Protein AF-F0UE85-F1 (afdb_monomer_lite)

Secondary structure (DSSP, 8-state):
------------------SHHHHHHHHHT---------EEE--S--SS-HHHH-SS-S-THHHHHHHHHHHHHT-SSEEEEEEE----GGGTS-GGG----THHHHHHHHHHHHH--SS-TT-SEEEE--S----HHHHHHHHHHHSSPPPPPHHHHHHHHTT-TT-HHHHHHHHHTT-SSS---GGGSHHHHTT-PPPPHHHHHHHH-

Structure (mmCIF, N/CA/C/O backbone):
data_AF-F0UE85-F1
#
_entry.id   AF-F0UE85-F1
#
loop_
_atom_site.group_PDB
_atom_site.id
_atom_site.type_symbol
_atom_site.label_atom_id
_atom_site.label_alt_id
_atom_site.label_comp_id
_atom_site.label_asym_id
_atom_site.label_entity_id
_atom_site.label_seq_id
_atom_site.pdbx_PDB_ins_code
_atom_site.Cartn_x
_atom_site.Cartn_y
_atom_site.Cartn_z
_atom_site.occupancy
_atom_site.B_iso_or_equiv
_atom_site.auth_seq_id
_atom_site.auth_comp_id
_atom_site.auth_asym_id
_atom_site.auth_atom_id
_atom_site.pdbx_PDB_model_num
ATOM 1 N N . MET A 1 1 ? -89.237 -18.111 52.239 1.00 40.88 1 MET A N 1
ATOM 2 C CA . MET A 1 1 ? -87.768 -18.248 52.305 1.00 40.88 1 MET A CA 1
ATOM 3 C C . MET A 1 1 ? -87.195 -16.838 52.327 1.00 40.88 1 MET A C 1
ATOM 5 O O . MET A 1 1 ? -87.308 -16.141 51.330 1.00 40.88 1 MET A O 1
ATOM 9 N N . ALA A 1 2 ? -86.753 -16.371 53.495 1.00 29.62 2 ALA A N 1
ATOM 10 C CA . ALA A 1 2 ? -85.952 -15.149 53.644 1.00 29.62 2 ALA A CA 1
ATOM 11 C C . ALA A 1 2 ? -84.447 -15.511 53.454 1.00 29.62 2 ALA A C 1
ATOM 13 O O . ALA A 1 2 ? -84.167 -16.685 53.211 1.00 29.62 2 ALA A O 1
ATOM 14 N N . PRO A 1 3 ? -83.480 -14.584 53.582 1.00 53.84 3 PRO A N 1
ATOM 15 C CA . PRO A 1 3 ? -82.921 -13.765 52.501 1.00 53.84 3 PRO A CA 1
ATOM 16 C C . PRO A 1 3 ? -81.377 -13.907 52.365 1.00 53.84 3 PRO A C 1
ATOM 18 O O . PRO A 1 3 ? -80.768 -14.708 53.068 1.00 53.84 3 PRO A O 1
ATOM 21 N N . SER A 1 4 ? -80.773 -13.027 51.542 1.00 33.28 4 SER A N 1
ATOM 22 C CA . SER A 1 4 ? -79.370 -12.535 51.596 1.00 33.28 4 SER A CA 1
ATOM 23 C C . SER A 1 4 ? -78.243 -13.378 50.953 1.00 33.28 4 SER A C 1
ATOM 25 O O . SER A 1 4 ? -78.381 -14.592 50.842 1.00 33.28 4 SER A O 1
ATOM 27 N N . PRO A 1 5 ? -77.047 -12.793 50.684 1.00 49.56 5 PRO A N 1
ATOM 28 C CA . PRO A 1 5 ? -76.725 -11.428 50.210 1.00 49.56 5 PRO A CA 1
ATOM 29 C C . PRO A 1 5 ? -75.500 -11.394 49.239 1.00 49.56 5 PRO A C 1
ATOM 31 O O . PRO A 1 5 ? -74.983 -12.430 48.842 1.00 49.56 5 PRO A O 1
ATOM 34 N N . ALA A 1 6 ? -74.979 -10.181 49.003 1.00 33.97 6 ALA A N 1
ATOM 35 C CA . ALA A 1 6 ? -73.591 -9.841 48.633 1.00 33.97 6 ALA A CA 1
ATOM 36 C C . ALA A 1 6 ? -73.234 -9.894 47.133 1.00 33.97 6 ALA A C 1
ATOM 38 O O . ALA A 1 6 ? -73.589 -10.826 46.430 1.00 33.97 6 ALA A O 1
ATOM 39 N N . GLY A 1 7 ? -72.524 -8.921 46.564 1.00 30.11 7 GLY A N 1
ATOM 40 C CA . GLY A 1 7 ? -71.878 -7.719 47.098 1.00 30.11 7 GLY A CA 1
ATOM 41 C C . GLY A 1 7 ? -71.642 -6.743 45.936 1.00 30.11 7 GLY A C 1
ATOM 42 O O . GLY A 1 7 ? -71.501 -7.168 44.796 1.00 30.11 7 GLY A O 1
ATOM 43 N N . GLU A 1 8 ? -71.841 -5.446 46.187 1.00 32.44 8 GLU A N 1
ATOM 44 C CA . GLU A 1 8 ? -70.763 -4.430 46.207 1.00 32.44 8 GLU A CA 1
ATOM 45 C C . GLU A 1 8 ? -70.784 -3.631 44.882 1.00 32.44 8 GLU A C 1
ATOM 47 O O . GLU A 1 8 ? -70.395 -4.137 43.836 1.00 32.44 8 GLU A O 1
ATOM 52 N N . ARG A 1 9 ? -71.598 -2.564 44.783 1.00 27.09 9 ARG A N 1
ATOM 53 C CA . ARG A 1 9 ? -71.360 -1.162 45.216 1.00 27.09 9 ARG A CA 1
ATOM 54 C C . ARG A 1 9 ? -70.108 -0.562 44.579 1.00 27.09 9 ARG A C 1
ATOM 56 O O . ARG A 1 9 ? -69.015 -1.055 44.806 1.00 27.09 9 ARG A O 1
ATOM 63 N N . ASP A 1 10 ? -70.324 0.343 43.624 1.00 26.02 10 ASP A N 1
ATOM 64 C CA . ASP A 1 10 ? -70.136 1.806 43.764 1.00 26.02 10 ASP A CA 1
ATOM 65 C C . ASP A 1 10 ? -68.681 2.127 43.345 1.00 26.02 10 ASP A C 1
ATOM 67 O O . ASP A 1 10 ? -67.762 1.390 43.658 1.00 26.02 10 ASP A O 1
ATOM 71 N N . GLU A 1 11 ? -68.349 3.109 42.517 1.00 26.84 11 GLU A N 1
AT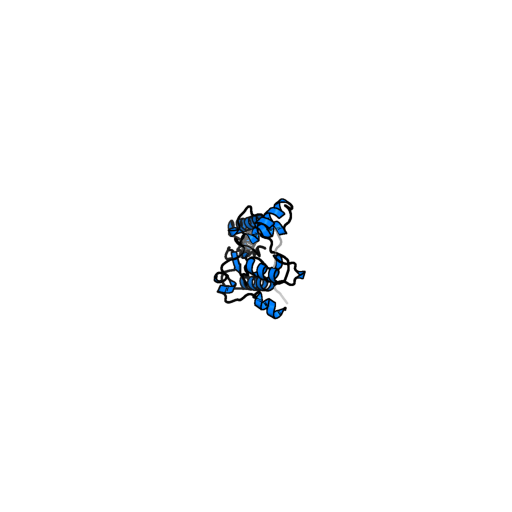OM 72 C CA . GLU A 1 11 ? -68.795 4.487 42.555 1.00 26.84 11 GLU A CA 1
ATO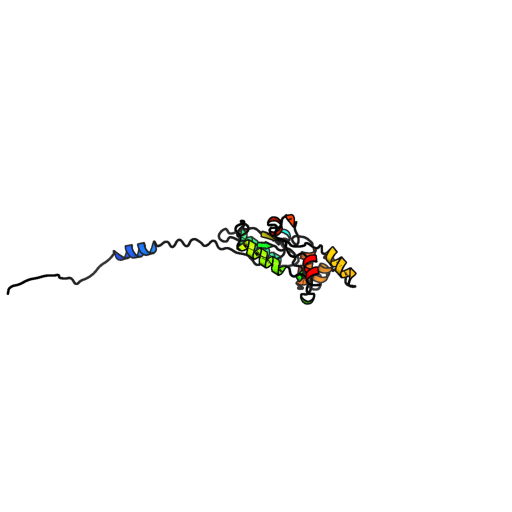M 73 C C . GLU A 1 11 ? -68.333 5.197 41.267 1.00 26.84 11 GLU A C 1
ATOM 75 O O . GLU A 1 11 ? -67.355 4.826 40.610 1.00 26.84 11 GLU A O 1
ATOM 80 N N . VAL A 1 12 ? -69.102 6.215 40.915 1.00 32.88 12 VAL A N 1
ATOM 81 C CA . VAL A 1 12 ? -68.924 7.162 39.815 1.00 32.88 12 VAL A CA 1
ATOM 82 C C . VAL A 1 12 ? -68.080 8.355 40.314 1.00 32.88 12 VAL A C 1
ATOM 84 O O . VAL A 1 12 ? -67.918 8.519 41.515 1.00 32.88 12 VAL A O 1
ATOM 87 N N . GLU A 1 13 ? -67.618 9.205 39.382 1.00 27.83 13 GLU A N 1
ATOM 88 C CA . GLU A 1 13 ? -66.962 10.521 39.585 1.00 27.83 13 GLU A CA 1
ATOM 89 C C . GLU A 1 13 ? -65.491 10.480 40.044 1.00 27.83 13 GLU A C 1
ATOM 91 O O . GLU A 1 13 ? -65.067 9.648 40.823 1.00 27.83 13 GLU A O 1
ATOM 96 N N . GLY A 1 14 ? -64.566 11.324 39.593 1.00 29.30 14 GLY A N 1
ATOM 97 C CA . GLY A 1 14 ? -64.638 12.582 38.865 1.00 29.30 14 GLY A CA 1
ATOM 98 C C . GLY A 1 14 ? -63.512 13.479 39.405 1.00 29.30 14 GLY A C 1
ATOM 99 O O . GLY A 1 14 ? -63.423 13.697 40.604 1.00 29.30 14 GLY A O 1
ATOM 100 N N . CYS A 1 15 ? -62.676 14.015 38.509 1.00 25.50 15 CYS A N 1
ATOM 101 C CA . CYS A 1 15 ? -61.693 15.095 38.718 1.00 25.50 15 CYS A CA 1
ATOM 102 C C . CYS A 1 15 ? -60.351 14.859 39.465 1.00 25.50 15 CYS A C 1
ATOM 104 O O . CYS A 1 15 ? -60.278 14.504 40.633 1.00 25.50 15 CYS A O 1
ATOM 106 N N . SER A 1 16 ? -59.298 15.350 38.785 1.00 25.16 16 SER A N 1
ATOM 107 C CA . SER A 1 16 ? -58.062 15.991 39.292 1.00 25.16 16 SER A CA 1
ATOM 108 C C . SER A 1 16 ? -56.780 15.153 39.531 1.00 25.16 16 SER A C 1
ATOM 110 O O . SER A 1 16 ? -56.799 13.974 39.851 1.00 25.16 16 SER A O 1
ATOM 112 N N . ALA A 1 17 ? -55.645 15.796 39.211 1.00 34.09 17 ALA A N 1
ATOM 113 C CA . ALA A 1 17 ? -54.258 15.314 39.032 1.00 34.09 17 ALA A CA 1
ATOM 114 C C . ALA A 1 17 ? -53.552 14.891 40.359 1.00 34.09 17 ALA A C 1
ATOM 116 O O . ALA A 1 17 ? -54.189 15.053 41.390 1.00 34.09 17 ALA A O 1
ATOM 117 N N . PRO A 1 18 ? -52.264 14.432 40.441 1.00 36.97 18 PRO A N 1
ATOM 118 C CA . PRO A 1 18 ? -51.167 14.374 39.464 1.00 36.97 18 PRO A CA 1
ATOM 119 C C . PRO A 1 18 ? -50.275 13.102 39.594 1.00 36.97 18 PRO A C 1
ATOM 121 O O . PRO A 1 18 ? -49.053 13.201 39.652 1.00 36.97 18 PRO A O 1
ATOM 124 N N . GLU A 1 19 ? -50.824 11.889 39.678 1.00 29.53 19 GLU A N 1
ATOM 125 C CA . GLU A 1 19 ? -49.989 10.707 40.002 1.00 29.53 19 GLU A CA 1
ATOM 126 C C . GLU A 1 19 ? -49.461 9.948 38.766 1.00 29.53 19 GLU A C 1
ATOM 128 O O . GLU A 1 19 ? -48.363 9.387 38.768 1.00 29.53 19 GLU A O 1
ATOM 133 N N . ARG A 1 20 ? -50.156 10.058 37.626 1.00 35.25 20 ARG A N 1
ATOM 134 C CA . ARG A 1 20 ? -49.768 9.397 36.359 1.00 35.25 20 ARG A CA 1
ATOM 135 C C . ARG A 1 20 ? -48.576 10.049 35.644 1.00 35.25 20 ARG A C 1
ATOM 137 O O . ARG A 1 20 ? -48.011 9.454 34.723 1.00 35.25 20 ARG A O 1
ATOM 144 N N . ALA A 1 21 ? -48.165 11.248 36.062 1.00 36.25 21 ALA A N 1
ATOM 145 C CA . ALA A 1 21 ? -46.972 11.914 35.535 1.00 36.25 21 ALA A CA 1
ATOM 146 C C . ALA A 1 21 ? -45.678 11.271 36.068 1.00 36.25 21 ALA A C 1
ATOM 148 O O . ALA A 1 21 ? -44.735 11.067 35.303 1.00 36.25 21 ALA A O 1
ATOM 149 N N . ARG A 1 22 ? -45.661 10.841 37.339 1.00 35.72 22 ARG A N 1
ATOM 150 C CA . ARG A 1 22 ? -44.485 10.199 37.954 1.00 35.72 22 ARG A CA 1
ATOM 151 C C . ARG A 1 22 ? -44.236 8.784 37.423 1.00 35.72 22 ARG A C 1
ATOM 153 O O . ARG A 1 22 ? -43.092 8.334 37.365 1.00 35.72 22 ARG A O 1
ATOM 160 N N . GLU A 1 23 ? -45.280 8.095 36.965 1.00 34.97 23 GLU A N 1
ATOM 161 C CA . GLU A 1 23 ? -45.161 6.739 36.417 1.00 34.97 23 GLU A CA 1
ATOM 162 C C . GLU A 1 23 ? -44.755 6.721 34.929 1.00 34.97 23 GLU A C 1
ATOM 164 O O . GLU A 1 23 ? -43.956 5.878 34.505 1.00 34.97 23 GLU A O 1
ATOM 169 N N . ARG A 1 24 ? -45.180 7.721 34.139 1.00 38.75 24 ARG A N 1
ATOM 170 C CA . ARG A 1 24 ? -44.659 7.937 32.773 1.00 38.75 24 ARG A CA 1
ATOM 171 C C . ARG A 1 24 ? -43.196 8.390 32.766 1.00 38.75 24 ARG A C 1
ATOM 173 O O . ARG A 1 24 ? -42.459 8.044 31.841 1.00 38.75 24 ARG A O 1
ATOM 180 N N . GLU A 1 25 ? -42.748 9.080 33.811 1.00 35.25 25 GLU A N 1
ATOM 181 C CA . GLU A 1 25 ? -41.342 9.460 33.984 1.00 35.25 25 GLU A CA 1
ATOM 182 C C . GLU A 1 25 ? -40.463 8.283 34.454 1.00 35.25 25 GLU A C 1
ATOM 184 O O . GLU A 1 25 ? -39.332 8.130 33.987 1.00 35.25 25 GLU A O 1
ATOM 189 N N . LYS A 1 26 ? -41.006 7.348 35.253 1.00 35.25 26 LYS A N 1
ATOM 190 C CA . LYS A 1 26 ? -40.326 6.075 35.573 1.00 35.25 26 LYS A CA 1
ATOM 191 C C . LYS A 1 26 ? -40.223 5.118 34.378 1.00 35.25 26 LYS A C 1
ATOM 193 O O . LYS A 1 26 ? -39.198 4.453 34.250 1.00 35.25 26 LYS A O 1
ATOM 198 N N . ARG A 1 27 ? -41.181 5.104 33.439 1.00 36.53 27 ARG A N 1
ATOM 199 C CA . ARG A 1 27 ? -41.042 4.354 32.166 1.00 36.53 27 ARG A CA 1
ATOM 200 C C . ARG A 1 27 ? -40.058 4.985 31.170 1.00 36.53 27 ARG A C 1
ATOM 202 O O . ARG A 1 27 ? -39.518 4.271 30.330 1.00 36.53 27 ARG A O 1
ATOM 209 N N . ARG A 1 28 ? -39.748 6.284 31.286 1.00 39.38 28 ARG A N 1
ATOM 210 C CA . ARG A 1 28 ? -38.642 6.936 30.547 1.00 39.38 28 ARG A CA 1
ATOM 211 C C . ARG A 1 28 ? -37.265 6.730 31.189 1.00 39.38 28 ARG A C 1
ATOM 213 O O . ARG A 1 28 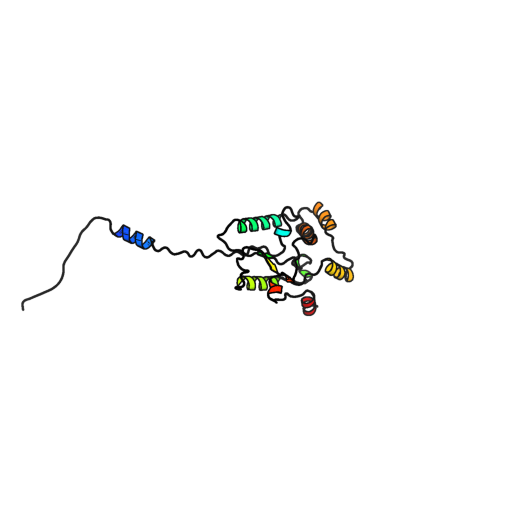? -36.253 6.956 30.534 1.00 39.38 28 ARG A O 1
ATOM 220 N N . ARG A 1 29 ? -37.215 6.208 32.420 1.00 38.50 29 ARG A N 1
ATOM 221 C CA . ARG A 1 29 ? -36.006 5.658 33.060 1.00 38.50 29 ARG A CA 1
ATOM 222 C C . ARG A 1 29 ? -35.741 4.193 32.702 1.00 38.50 29 ARG A C 1
ATOM 224 O O . ARG A 1 29 ? -34.902 3.552 33.316 1.00 38.50 29 ARG A O 1
ATOM 231 N N . GLY A 1 30 ? -36.346 3.679 31.637 1.00 34.16 30 GLY A N 1
ATOM 232 C CA . GLY A 1 30 ? -35.688 2.658 30.834 1.00 34.16 30 GLY A CA 1
ATOM 233 C C . GLY A 1 30 ? -34.576 3.325 30.035 1.00 34.16 30 GLY A C 1
ATOM 234 O O . GLY A 1 30 ? -34.739 3.552 28.837 1.00 34.16 30 GLY A O 1
ATOM 235 N N . ARG A 1 31 ? -33.454 3.662 30.692 1.00 45.28 31 ARG A N 1
ATOM 236 C CA . ARG A 1 31 ? -32.167 3.800 30.004 1.00 45.28 31 ARG A CA 1
ATOM 237 C C . ARG A 1 31 ? -31.983 2.458 29.302 1.00 45.28 31 ARG A C 1
ATOM 239 O O . ARG A 1 31 ? -31.473 1.503 29.877 1.00 45.28 31 ARG A O 1
ATOM 246 N N . ARG A 1 32 ? -32.430 2.372 28.046 1.00 41.84 32 ARG A N 1
ATOM 247 C CA . ARG A 1 32 ? -31.725 1.559 27.075 1.00 41.84 32 ARG A CA 1
ATOM 248 C C . ARG A 1 32 ? -30.319 2.112 27.180 1.00 41.84 32 ARG A C 1
ATOM 250 O O . ARG A 1 32 ? -30.048 3.208 26.695 1.00 41.84 32 ARG A O 1
ATOM 257 N N . ASN A 1 33 ? -29.463 1.400 27.906 1.00 36.00 33 ASN A N 1
ATOM 258 C CA . ASN A 1 33 ? -28.067 1.357 27.550 1.00 36.00 33 ASN A CA 1
ATOM 259 C C . ASN A 1 33 ? -28.099 0.973 26.072 1.00 36.00 33 ASN A C 1
ATOM 261 O O . ASN A 1 33 ? -28.142 -0.200 25.713 1.00 36.00 33 ASN A O 1
ATOM 265 N N . CYS A 1 34 ? -28.165 1.984 25.206 1.00 37.75 34 CYS A N 1
ATOM 266 C CA . CYS A 1 34 ? -27.479 1.916 23.949 1.00 37.75 34 CYS A CA 1
ATOM 267 C C . CYS A 1 34 ? -26.041 1.729 24.405 1.00 37.75 34 CYS A C 1
ATOM 269 O O . CYS A 1 34 ? -25.346 2.687 24.737 1.00 37.75 34 CYS A O 1
ATOM 271 N N . VAL A 1 35 ? -25.656 0.464 24.590 1.00 42.59 35 VAL A N 1
ATOM 272 C CA . VAL A 1 35 ? -24.268 0.076 24.449 1.00 42.59 35 VAL A CA 1
ATOM 273 C C . VAL A 1 35 ? -23.915 0.735 23.137 1.00 42.59 35 VAL A C 1
ATOM 275 O O . VAL A 1 35 ? -24.490 0.363 22.113 1.00 42.59 35 VAL A O 1
ATOM 278 N N . ILE A 1 36 ? -23.129 1.812 23.187 1.00 46.66 36 ILE A N 1
ATOM 279 C CA . ILE A 1 36 ? -22.585 2.405 21.979 1.00 46.66 36 ILE A CA 1
ATOM 280 C C . ILE A 1 36 ? -21.880 1.222 21.336 1.00 46.66 36 ILE A C 1
ATOM 282 O O . ILE A 1 36 ? -20.857 0.756 21.840 1.00 46.66 36 ILE A O 1
ATOM 286 N N . ARG A 1 37 ? -22.515 0.632 20.318 1.00 54.56 37 ARG A N 1
ATOM 287 C CA . ARG A 1 37 ? -21.876 -0.352 19.464 1.00 54.56 37 ARG A CA 1
ATOM 288 C C . ARG A 1 37 ? -20.712 0.440 18.913 1.00 54.56 37 ARG A C 1
ATOM 290 O O . ARG A 1 37 ? -20.949 1.369 18.149 1.00 54.56 37 ARG A O 1
ATOM 297 N N . ARG A 1 38 ? -19.504 0.184 19.423 1.00 58.53 38 ARG A N 1
ATOM 298 C CA . ARG A 1 38 ? -18.291 0.824 18.918 1.00 58.53 38 ARG A CA 1
ATOM 299 C C . ARG A 1 38 ? -18.347 0.652 17.407 1.00 58.53 38 ARG A C 1
ATOM 301 O O . ARG A 1 38 ? -18.363 -0.484 16.937 1.00 58.53 38 ARG A O 1
ATOM 308 N N . SER A 1 39 ? -18.505 1.754 16.684 1.00 79.44 39 SER A N 1
ATOM 309 C CA . SER A 1 39 ? -18.516 1.732 15.230 1.00 79.44 39 SER A CA 1
ATOM 310 C C . SER A 1 39 ? -17.144 1.240 14.795 1.00 79.44 39 SER A C 1
ATOM 312 O O . SER A 1 39 ? -16.128 1.675 15.334 1.00 79.44 39 SER A O 1
ATOM 314 N N . LEU A 1 40 ? -17.122 0.276 13.885 1.00 85.06 40 LEU A N 1
ATOM 315 C CA . LEU A 1 40 ? -15.905 -0.258 13.297 1.00 85.06 40 LEU A CA 1
ATOM 316 C C . LEU A 1 40 ? -15.894 0.140 11.823 1.00 85.06 40 LEU A C 1
ATOM 318 O O . LEU A 1 40 ? -16.910 -0.021 11.149 1.00 85.06 40 LEU A O 1
ATOM 322 N N . SER A 1 41 ? -14.770 0.666 11.346 1.00 87.50 41 SER A N 1
ATOM 323 C CA . SER A 1 41 ? -14.595 1.099 9.960 1.00 87.50 41 SER A CA 1
ATOM 324 C C . SER A 1 41 ? -13.355 0.473 9.331 1.00 87.50 41 SER A C 1
ATOM 326 O O . SER A 1 41 ? -12.293 0.423 9.953 1.00 87.50 41 SER A O 1
ATOM 328 N N . ILE A 1 42 ? -13.494 0.038 8.081 1.00 89.06 42 ILE A N 1
ATOM 329 C CA . ILE A 1 42 ? -12.390 -0.378 7.214 1.00 89.06 42 ILE A CA 1
ATOM 330 C C . ILE A 1 42 ? -12.479 0.532 5.993 1.00 89.06 42 ILE A C 1
ATOM 332 O O . ILE A 1 42 ? -13.271 0.260 5.087 1.00 89.06 42 ILE A O 1
ATOM 336 N N . PRO A 1 43 ? -11.793 1.686 6.009 1.00 87.50 43 PRO A N 1
ATOM 337 C CA . PRO A 1 43 ? -11.858 2.621 4.901 1.00 87.50 43 PRO A CA 1
ATOM 338 C C . PRO A 1 43 ? -11.278 1.974 3.640 1.00 87.50 43 PRO A C 1
ATOM 340 O O . PRO A 1 43 ? -10.378 1.136 3.705 1.00 87.50 43 PRO A O 1
ATOM 343 N N . TRP A 1 44 ? -11.794 2.390 2.488 1.00 83.25 44 TRP A N 1
ATOM 344 C CA . TRP A 1 44 ? -11.350 1.913 1.184 1.00 83.25 44 TRP A CA 1
ATOM 345 C C . TRP A 1 44 ? -9.970 2.498 0.839 1.00 83.25 44 TRP A C 1
ATOM 347 O O . TRP A 1 44 ? -9.857 3.497 0.137 1.00 83.25 44 TRP A O 1
ATOM 357 N N . GLN A 1 45 ? -8.930 1.899 1.423 1.00 83.69 45 GLN A N 1
ATOM 358 C CA . GLN A 1 45 ? -7.526 2.328 1.352 1.00 83.69 45 GLN A CA 1
ATOM 359 C C . GLN A 1 45 ? -6.582 1.169 1.012 1.00 83.69 45 GLN A C 1
ATOM 361 O O . GLN A 1 45 ? -5.432 1.147 1.447 1.00 83.69 45 GLN A O 1
ATOM 366 N N . PHE A 1 46 ? -7.082 0.198 0.246 1.00 82.94 46 PHE A N 1
ATOM 367 C CA . PHE A 1 46 ? -6.270 -0.894 -0.280 1.00 82.94 46 PHE A CA 1
ATOM 368 C C . PHE A 1 46 ? -5.251 -0.337 -1.276 1.00 82.94 46 PHE A C 1
ATOM 370 O O . PHE A 1 46 ? -5.611 0.416 -2.181 1.00 82.94 46 PHE A O 1
ATOM 377 N N . GLY A 1 47 ? -3.984 -0.700 -1.097 1.00 83.81 47 GLY A N 1
ATOM 378 C CA . GLY A 1 47 ? -2.881 -0.213 -1.916 1.00 83.81 47 GLY A CA 1
ATOM 379 C C . GLY A 1 47 ? -1.698 0.271 -1.083 1.00 83.81 47 GLY A C 1
ATOM 380 O O . GLY A 1 47 ? -1.211 -0.428 -0.191 1.00 83.81 47 GLY A O 1
ATOM 381 N N . VAL A 1 48 ? -1.225 1.468 -1.413 1.00 86.50 48 VAL A N 1
ATOM 382 C CA . VAL A 1 48 ? 0.024 2.056 -0.918 1.00 86.50 48 VAL A CA 1
ATOM 383 C C . VAL A 1 48 ? -0.096 2.669 0.482 1.00 86.50 48 VAL A C 1
ATOM 385 O O . VAL A 1 48 ? -1.177 2.999 0.970 1.00 86.50 48 VAL A O 1
ATOM 388 N N . ASP A 1 49 ? 1.046 2.883 1.129 1.00 89.75 49 ASP A N 1
ATOM 389 C CA . ASP A 1 49 ? 1.131 3.632 2.372 1.00 89.75 49 ASP A CA 1
ATOM 390 C C . ASP A 1 49 ? 1.146 5.144 2.132 1.00 89.75 49 ASP A C 1
ATOM 392 O O . ASP A 1 49 ? 2.197 5.769 1.951 1.00 89.75 49 ASP A O 1
ATOM 396 N N . TYR A 1 50 ? -0.045 5.737 2.182 1.00 89.56 50 TYR A N 1
ATOM 397 C CA . TYR A 1 50 ? -0.232 7.176 2.023 1.00 89.56 50 TYR A CA 1
ATOM 398 C C . TYR A 1 50 ? 0.548 8.006 3.051 1.00 89.56 50 TYR A C 1
ATOM 400 O O . TYR A 1 50 ? 1.034 9.078 2.699 1.00 89.56 50 TYR A O 1
ATOM 408 N N . ASP A 1 51 ? 0.712 7.528 4.294 1.00 90.88 51 ASP A N 1
ATOM 409 C CA . ASP A 1 51 ? 1.463 8.270 5.320 1.00 90.88 51 ASP A CA 1
ATOM 410 C C . ASP A 1 51 ? 2.943 8.384 4.950 1.00 90.88 51 ASP A C 1
ATOM 412 O O . ASP A 1 51 ? 3.545 9.451 5.091 1.00 90.88 51 ASP A O 1
ATOM 416 N N . THR A 1 52 ? 3.516 7.297 4.429 1.00 90.81 52 THR A N 1
ATOM 417 C CA . THR A 1 52 ? 4.894 7.282 3.945 1.00 90.81 52 THR A CA 1
ATOM 418 C C . THR A 1 52 ? 5.036 8.102 2.668 1.00 90.81 52 THR A C 1
ATOM 420 O O . THR A 1 52 ? 5.995 8.862 2.555 1.00 90.81 52 THR A O 1
ATOM 423 N N . ILE A 1 53 ? 4.105 8.010 1.713 1.00 89.50 53 ILE A N 1
ATOM 424 C CA . ILE A 1 53 ? 4.147 8.825 0.486 1.00 89.50 53 ILE A CA 1
ATOM 425 C C . ILE A 1 53 ? 4.113 10.317 0.840 1.00 89.50 53 ILE A C 1
ATOM 427 O O . ILE A 1 53 ? 5.041 11.048 0.472 1.00 89.50 53 ILE A O 1
ATOM 431 N N . GLY A 1 54 ? 3.136 10.724 1.649 1.00 89.75 54 GLY A N 1
ATOM 432 C CA . GLY A 1 54 ? 2.915 12.103 2.069 1.00 89.75 54 GLY A CA 1
ATOM 433 C C . GLY A 1 54 ? 2.037 12.901 1.101 1.00 89.75 54 GLY A C 1
ATOM 434 O O . GLY A 1 54 ? 1.604 12.404 0.063 1.00 89.75 54 GLY A O 1
ATOM 435 N N . ARG A 1 55 ? 1.763 14.156 1.478 1.00 90.75 55 ARG A N 1
ATOM 436 C CA . ARG A 1 55 ? 0.936 15.086 0.694 1.00 90.75 55 ARG A CA 1
ATOM 437 C C . ARG A 1 55 ? 1.650 15.629 -0.538 1.00 90.75 55 ARG A C 1
ATOM 439 O O . ARG A 1 55 ? 2.879 15.582 -0.616 1.00 90.75 55 ARG A O 1
ATOM 446 N N . SER A 1 56 ? 0.874 16.225 -1.443 1.00 87.56 56 SER A N 1
ATOM 447 C CA . SER A 1 56 ? 1.371 16.858 -2.671 1.00 87.56 56 SER A CA 1
ATOM 448 C C . SER A 1 56 ? 2.130 15.879 -3.569 1.00 87.56 56 SER A C 1
ATOM 450 O O . SER A 1 56 ? 3.081 16.252 -4.260 1.00 87.56 56 SER A O 1
ATOM 452 N N . SER A 1 57 ? 1.725 14.607 -3.537 1.00 85.50 57 SER A N 1
ATOM 453 C CA . SER A 1 57 ? 2.201 13.615 -4.495 1.00 85.50 57 SER A CA 1
ATOM 454 C C . SER A 1 57 ? 1.690 13.952 -5.904 1.00 85.50 57 SER A C 1
ATOM 456 O O . SER A 1 57 ? 0.799 14.785 -6.071 1.00 85.50 57 SER A O 1
ATOM 458 N N . ALA A 1 58 ? 2.213 13.285 -6.938 1.00 82.12 58 ALA A N 1
ATOM 459 C CA . ALA A 1 58 ? 1.726 13.483 -8.307 1.00 82.12 58 ALA A CA 1
ATOM 460 C C . ALA A 1 58 ? 0.248 13.076 -8.497 1.00 82.12 58 ALA A C 1
ATOM 462 O O . ALA A 1 58 ? -0.327 13.376 -9.540 1.00 82.12 58 ALA A O 1
ATOM 463 N N . HIS A 1 59 ? -0.359 12.400 -7.514 1.00 82.75 59 HIS A N 1
ATOM 464 C CA . HIS A 1 59 ? -1.735 11.929 -7.551 1.00 82.75 59 HIS A CA 1
ATOM 465 C C . HIS A 1 59 ? -2.574 12.591 -6.442 1.00 82.75 59 HIS A C 1
ATOM 467 O O . HIS A 1 59 ? -2.485 12.204 -5.278 1.00 82.75 59 HIS A O 1
ATOM 473 N N . GLU A 1 60 ? -3.444 13.546 -6.790 1.00 84.06 60 GLU A N 1
ATOM 474 C CA . GLU A 1 60 ? -4.198 14.340 -5.801 1.00 84.06 60 GLU A CA 1
ATOM 475 C C . GLU A 1 60 ? -5.133 13.518 -4.896 1.00 84.06 60 GLU A C 1
ATOM 477 O O . GLU A 1 60 ? -5.245 13.813 -3.710 1.00 84.06 60 GLU A O 1
ATOM 482 N N . LEU A 1 61 ? -5.733 12.433 -5.403 1.00 85.38 61 LEU A N 1
ATOM 483 C CA . LEU A 1 61 ? -6.577 11.544 -4.588 1.00 85.38 61 LEU A CA 1
ATOM 484 C C . LEU A 1 61 ? -5.842 10.947 -3.374 1.00 85.38 61 LEU A C 1
ATOM 486 O O . LEU A 1 61 ? -6.486 10.506 -2.428 1.00 85.38 61 LEU A O 1
ATOM 490 N N . PHE A 1 62 ? -4.505 10.912 -3.368 1.00 88.56 62 PHE A N 1
ATOM 491 C CA . PHE A 1 62 ? -3.750 10.389 -2.224 1.00 88.56 62 PHE A CA 1
ATOM 492 C C . PHE A 1 62 ? -3.817 11.351 -1.030 1.00 88.56 62 PHE A C 1
ATOM 494 O O . PHE A 1 62 ? -3.837 10.902 0.117 1.00 88.56 62 PHE A O 1
ATOM 501 N N . ASP A 1 63 ? -3.945 12.655 -1.285 1.00 89.62 63 ASP A N 1
ATOM 502 C CA . ASP A 1 63 ? -4.157 13.656 -0.241 1.00 89.62 63 ASP A CA 1
ATOM 503 C C . ASP A 1 63 ? -5.550 13.497 0.387 1.00 89.62 63 ASP A C 1
ATOM 505 O O . ASP A 1 63 ? -5.682 13.594 1.606 1.00 89.62 63 ASP A O 1
ATOM 509 N N . GLU A 1 64 ? -6.566 13.142 -0.406 1.00 90.44 64 GLU A N 1
ATOM 510 C CA . GLU A 1 64 ? -7.904 12.823 0.111 1.00 90.44 64 GLU A CA 1
ATOM 511 C C . GLU A 1 64 ? -7.875 11.578 1.016 1.00 90.44 64 GLU A C 1
ATOM 513 O O . GLU A 1 64 ? -8.523 11.538 2.065 1.00 90.44 64 GLU A O 1
ATOM 518 N N . GLN A 1 65 ? -7.069 10.565 0.674 1.00 91.50 65 GLN A N 1
ATOM 519 C CA . GLN A 1 65 ? -6.889 9.394 1.541 1.00 91.50 65 GLN A CA 1
ATOM 520 C C . GLN A 1 65 ? -6.210 9.754 2.869 1.00 91.50 65 GLN A C 1
ATOM 522 O O . GLN A 1 65 ? -6.567 9.208 3.923 1.00 91.50 65 GLN A O 1
ATOM 527 N N . LEU A 1 66 ? -5.270 10.703 2.847 1.00 91.44 66 LEU A N 1
ATOM 528 C CA . LEU A 1 66 ? -4.661 11.261 4.054 1.00 91.44 66 LEU A CA 1
ATOM 529 C C . LEU A 1 66 ? -5.661 12.067 4.888 1.00 91.44 66 LEU A C 1
ATOM 531 O O . LEU A 1 66 ? -5.645 11.948 6.116 1.00 91.44 66 LEU A O 1
ATOM 535 N N . ASP A 1 67 ? -6.562 12.819 4.257 1.00 93.00 67 ASP A N 1
ATOM 536 C CA . ASP A 1 67 ? -7.636 13.540 4.950 1.00 93.00 67 ASP A CA 1
ATOM 537 C C . ASP A 1 67 ? -8.557 12.567 5.700 1.00 93.00 67 ASP A C 1
ATOM 539 O O . ASP A 1 67 ? -8.867 12.774 6.877 1.00 93.00 67 ASP A O 1
ATOM 543 N N . VAL A 1 68 ? -8.920 11.441 5.076 1.00 91.94 68 VAL A N 1
ATOM 544 C CA . VAL A 1 68 ? -9.689 10.374 5.739 1.00 91.94 68 VAL A CA 1
ATOM 545 C C . VAL A 1 68 ? -8.934 9.819 6.952 1.00 91.94 68 VAL A C 1
ATOM 547 O O . VAL A 1 68 ? -9.520 9.694 8.032 1.00 91.94 68 VAL A O 1
ATOM 550 N N . ARG A 1 69 ? -7.626 9.534 6.828 1.00 91.75 69 ARG A N 1
ATOM 551 C CA . ARG A 1 69 ? -6.802 9.074 7.967 1.00 91.75 69 ARG A CA 1
ATOM 552 C C . ARG A 1 69 ? -6.757 10.120 9.081 1.00 91.75 69 ARG A C 1
ATOM 554 O O . ARG A 1 69 ? -6.856 9.766 10.256 1.00 91.75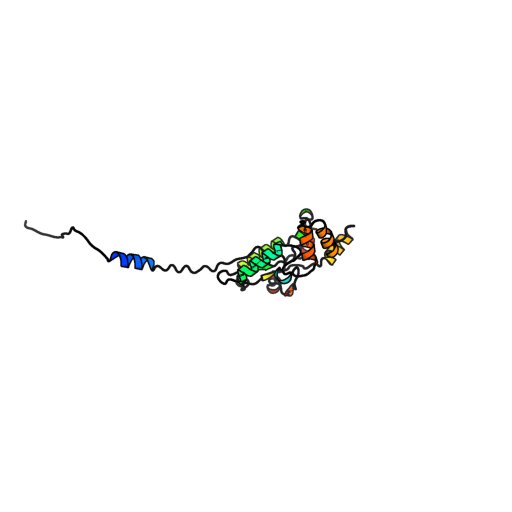 69 ARG A O 1
ATOM 561 N N . GLN A 1 70 ? -6.641 11.402 8.739 1.00 92.94 70 GLN A N 1
ATOM 562 C CA . GLN A 1 70 ? -6.632 12.492 9.712 1.00 92.94 70 GLN A CA 1
ATOM 563 C C . GLN A 1 70 ? -7.950 12.564 10.490 1.00 92.94 70 GLN A C 1
ATOM 565 O O . GLN A 1 70 ? -7.924 12.641 11.719 1.00 92.94 70 GLN A O 1
ATOM 570 N N . LEU A 1 71 ? -9.093 12.468 9.805 1.00 92.94 71 LEU A N 1
ATOM 571 C CA . LEU A 1 71 ? -10.411 12.451 10.445 1.00 92.94 71 LEU A CA 1
ATOM 572 C C . LEU A 1 71 ? -10.580 11.249 11.381 1.00 92.94 71 LEU A C 1
ATOM 574 O O . LEU A 1 71 ? -11.069 11.402 12.499 1.00 92.94 71 LEU A O 1
ATOM 578 N N . LEU A 1 72 ? -10.132 10.063 10.959 1.00 91.69 72 LEU A N 1
ATOM 579 C CA . LEU A 1 72 ? -10.186 8.846 11.773 1.00 91.69 72 LEU A CA 1
ATOM 580 C C . LEU A 1 72 ? -9.284 8.922 13.014 1.00 91.69 72 LEU A C 1
ATOM 582 O O . LEU A 1 72 ? -9.662 8.411 14.070 1.00 91.69 72 LEU A O 1
ATOM 586 N N . ARG A 1 73 ? -8.120 9.574 12.909 1.00 92.69 73 ARG A N 1
ATOM 587 C CA . ARG A 1 73 ? -7.179 9.800 14.023 1.00 92.69 73 ARG A CA 1
ATOM 588 C C . ARG A 1 73 ? -7.642 10.884 14.996 1.00 92.69 73 ARG A C 1
ATOM 590 O O . ARG A 1 73 ? -7.354 10.788 16.183 1.00 92.69 73 ARG A O 1
ATOM 597 N N . ALA A 1 74 ? -8.357 11.900 14.515 1.00 94.25 74 ALA A N 1
ATOM 598 C CA . ALA A 1 74 ? -8.828 13.025 15.327 1.00 94.25 74 ALA A CA 1
ATOM 599 C C . ALA A 1 74 ? -10.011 12.677 16.252 1.00 94.25 74 ALA A C 1
ATOM 601 O O . ALA A 1 74 ? -10.467 13.518 17.028 1.00 94.25 74 ALA A O 1
ATOM 602 N N . GLN A 1 75 ? -10.527 11.451 16.174 1.00 90.38 75 GLN A N 1
ATOM 603 C CA . GLN A 1 75 ? -11.709 11.001 16.901 1.00 90.38 75 GLN A CA 1
ATOM 604 C C . GLN A 1 75 ? -11.440 9.702 17.679 1.00 90.38 75 GLN A C 1
ATOM 606 O O . GLN A 1 75 ? -10.496 8.974 17.389 1.00 90.38 75 GLN A O 1
ATOM 611 N N . ALA A 1 76 ? -12.300 9.393 18.656 1.00 87.44 76 ALA A N 1
ATOM 612 C CA . ALA A 1 76 ? -12.186 8.198 19.509 1.00 87.44 76 ALA A CA 1
ATOM 613 C C . ALA A 1 76 ? -13.457 7.322 19.545 1.00 87.44 76 ALA A C 1
ATOM 615 O O . ALA A 1 76 ? -13.538 6.360 20.309 1.00 87.44 76 ALA A O 1
ATOM 616 N N . GLN A 1 77 ? -14.480 7.669 18.763 1.00 88.06 77 GLN A N 1
ATOM 617 C CA . GLN A 1 77 ? -15.788 7.005 18.771 1.00 88.06 77 GLN A CA 1
ATOM 618 C C . GLN A 1 77 ? -15.808 5.742 17.900 1.00 88.06 77 GLN A C 1
ATOM 620 O O . GLN A 1 77 ? -16.407 4.733 18.275 1.00 88.06 77 GLN A O 1
ATOM 625 N N . THR A 1 78 ? -15.129 5.804 16.758 1.00 89.12 78 THR A N 1
ATOM 626 C CA . THR A 1 78 ? -15.036 4.754 15.748 1.00 89.12 78 THR A CA 1
ATOM 627 C C . THR A 1 78 ? -13.672 4.097 15.836 1.00 89.12 78 THR A C 1
ATOM 629 O O . THR A 1 78 ? -12.643 4.762 15.719 1.00 89.12 78 THR A O 1
ATOM 632 N N . LYS A 1 79 ? -13.661 2.783 16.030 1.00 91.31 79 LYS A N 1
ATOM 633 C CA . LYS A 1 79 ? -12.468 1.973 15.821 1.00 91.31 79 LYS A CA 1
ATOM 634 C C . LYS A 1 79 ? -12.243 1.789 14.328 1.00 91.31 79 LYS A C 1
ATOM 636 O O . LYS A 1 79 ? -13.206 1.626 13.581 1.00 91.31 79 LYS A O 1
ATOM 641 N N . TRP A 1 80 ? -10.996 1.771 13.892 1.00 91.88 80 TRP A N 1
ATOM 642 C CA . TRP A 1 80 ? -10.695 1.594 12.477 1.00 91.88 80 TRP A CA 1
ATOM 643 C C . TRP A 1 80 ? -9.426 0.782 12.246 1.00 91.88 80 TRP A C 1
ATOM 645 O O . TRP A 1 80 ? -8.550 0.723 13.107 1.00 91.88 80 TRP A O 1
ATOM 655 N N . THR A 1 81 ? -9.355 0.161 11.074 1.00 92.81 81 THR A N 1
ATOM 656 C CA . THR A 1 81 ? -8.165 -0.524 10.560 1.00 92.81 81 THR A CA 1
ATOM 657 C C . THR A 1 81 ? -8.077 -0.252 9.071 1.00 92.81 81 THR A C 1
ATOM 659 O O . THR A 1 81 ? -9.054 -0.451 8.356 1.00 92.81 81 THR A O 1
ATOM 662 N N . VAL A 1 82 ? -6.916 0.198 8.604 1.00 91.06 82 VAL A N 1
ATOM 663 C CA . VAL A 1 82 ? -6.607 0.274 7.170 1.00 91.06 82 VAL A CA 1
ATOM 664 C C . VAL A 1 82 ? -5.849 -0.994 6.797 1.00 91.06 82 VAL A C 1
ATOM 666 O O . VAL A 1 82 ? -4.939 -1.369 7.526 1.00 91.06 82 VAL A O 1
ATOM 669 N N . VAL A 1 83 ? -6.196 -1.640 5.686 1.00 89.62 83 VAL A N 1
ATOM 670 C CA . VAL A 1 83 ? -5.424 -2.770 5.150 1.00 89.62 83 VAL A CA 1
ATOM 671 C C . VAL A 1 83 ? -4.602 -2.263 3.968 1.00 89.62 83 VAL A C 1
ATOM 673 O O . VAL A 1 83 ? -5.140 -2.032 2.887 1.00 89.62 83 VAL A O 1
ATOM 676 N N . SER A 1 84 ? -3.307 -2.058 4.192 1.00 89.31 84 SER A N 1
ATOM 677 C CA . SER A 1 84 ? -2.345 -1.639 3.170 1.00 89.31 84 SER A CA 1
ATOM 678 C C . SER A 1 84 ? -1.774 -2.880 2.490 1.00 89.31 84 SER A C 1
ATOM 680 O O . SER A 1 84 ? -1.268 -3.775 3.164 1.00 89.31 84 SER A O 1
ATOM 682 N N . THR A 1 85 ? -1.847 -2.940 1.163 1.00 84.94 85 THR A N 1
ATOM 683 C CA . THR A 1 85 ? -1.566 -4.159 0.377 1.00 84.94 85 THR A CA 1
ATOM 684 C C . THR A 1 85 ? -0.334 -4.054 -0.511 1.00 84.94 85 THR A C 1
ATOM 686 O O . THR A 1 85 ? 0.057 -5.023 -1.151 1.00 84.94 85 THR A O 1
ATOM 689 N N . GLY A 1 86 ? 0.248 -2.863 -0.583 1.00 79.56 86 GLY A N 1
ATOM 690 C CA . GLY A 1 86 ? 1.340 -2.530 -1.473 1.00 79.56 86 GLY A CA 1
ATOM 691 C C . GLY A 1 86 ? 0.803 -2.305 -2.875 1.00 79.56 86 GLY A C 1
ATOM 692 O O . GLY A 1 86 ? -0.399 -2.120 -3.094 1.00 79.56 86 GLY A O 1
ATOM 693 N N . MET A 1 87 ? 1.705 -2.307 -3.843 1.00 75.00 87 MET A N 1
ATOM 694 C CA . MET A 1 87 ? 1.322 -2.213 -5.244 1.00 75.00 87 MET A CA 1
ATOM 695 C C . MET A 1 87 ? 0.682 -3.509 -5.728 1.00 75.00 87 MET A C 1
ATOM 697 O O . MET A 1 87 ? 1.333 -4.547 -5.777 1.00 75.00 87 MET A O 1
ATOM 701 N N . ILE A 1 88 ? -0.585 -3.433 -6.136 1.00 66.38 88 ILE A N 1
ATOM 702 C CA . ILE A 1 88 ? -1.266 -4.562 -6.769 1.00 66.38 88 ILE A CA 1
ATOM 703 C C . ILE A 1 88 ? -0.773 -4.651 -8.219 1.00 66.38 88 ILE A C 1
ATOM 705 O O . ILE A 1 88 ? -0.868 -3.687 -8.983 1.00 66.38 88 ILE A O 1
ATOM 709 N N . THR A 1 89 ? -0.233 -5.808 -8.595 1.00 57.75 89 THR A N 1
ATOM 710 C CA . THR A 1 89 ? 0.372 -6.093 -9.908 1.00 57.75 89 THR A CA 1
ATOM 711 C C . THR A 1 89 ? -0.564 -5.838 -11.091 1.00 57.75 89 THR A C 1
ATOM 713 O O . THR A 1 89 ? -0.092 -5.500 -12.174 1.00 57.75 89 THR A O 1
ATOM 716 N N . SER A 1 90 ? -1.882 -5.908 -10.888 1.00 55.41 90 SER A N 1
ATOM 717 C CA . SER A 1 90 ? -2.897 -5.605 -11.906 1.00 55.41 90 SER A CA 1
ATOM 718 C C . SER A 1 90 ? -2.933 -4.137 -12.352 1.00 55.41 90 SER A C 1
ATOM 720 O O . SER A 1 90 ? -3.438 -3.849 -13.429 1.00 55.41 90 SER A O 1
ATOM 722 N N . PHE A 1 91 ? -2.348 -3.195 -11.603 1.00 57.09 91 PHE A N 1
ATOM 723 C CA . PHE A 1 91 ? -2.176 -1.814 -12.085 1.00 57.09 91 PHE A CA 1
ATOM 724 C C . PHE A 1 91 ? -0.962 -1.638 -13.011 1.00 57.09 91 PHE A C 1
ATOM 726 O O . PHE A 1 91 ? -0.762 -0.564 -13.584 1.00 57.09 91 PHE A O 1
ATOM 733 N N . LEU A 1 92 ? -0.124 -2.667 -13.147 1.00 55.94 92 LEU A N 1
ATOM 734 C CA . LEU A 1 92 ? 1.072 -2.631 -13.991 1.00 55.94 92 LEU A CA 1
ATOM 735 C C . LEU A 1 92 ? 0.816 -3.176 -15.393 1.00 55.94 92 LEU A C 1
ATOM 737 O O . LEU A 1 92 ? 1.547 -2.836 -16.321 1.00 55.94 92 LEU A O 1
ATOM 741 N N . PHE A 1 93 ? -0.229 -3.985 -15.553 1.00 54.16 93 PHE A N 1
ATOM 742 C CA . PHE A 1 93 ? -0.539 -4.683 -16.790 1.00 54.16 93 PHE A CA 1
ATOM 743 C C . PHE A 1 93 ? -2.039 -4.632 -17.059 1.00 54.16 93 PHE A C 1
ATOM 745 O O . PHE A 1 93 ? -2.841 -4.763 -16.142 1.00 54.16 93 PHE A O 1
ATOM 752 N N . ASP A 1 94 ? -2.422 -4.467 -18.325 1.00 46.41 94 ASP A N 1
ATOM 753 C CA . ASP A 1 94 ? -3.817 -4.614 -18.743 1.00 46.41 94 ASP A CA 1
ATOM 754 C C . ASP A 1 94 ? -4.378 -5.975 -18.293 1.00 46.41 94 ASP A C 1
ATOM 756 O O . ASP A 1 94 ? -3.718 -7.008 -18.433 1.00 46.41 94 ASP A O 1
ATOM 760 N N . SER A 1 95 ? -5.611 -5.977 -17.780 1.00 46.81 95 SER A N 1
ATOM 761 C CA . SER A 1 95 ? -6.326 -7.189 -17.359 1.00 46.81 95 SER A CA 1
ATOM 762 C C . SER A 1 95 ? -6.393 -8.279 -18.441 1.00 46.81 95 SER A C 1
ATOM 764 O O . SER A 1 95 ? -6.420 -9.465 -18.117 1.00 46.81 95 SER A O 1
ATOM 766 N N . ALA A 1 96 ? -6.347 -7.906 -19.726 1.00 43.16 96 ALA A N 1
ATOM 767 C CA . ALA A 1 96 ? -6.309 -8.837 -20.851 1.00 43.16 96 ALA A CA 1
ATOM 768 C C . ALA A 1 96 ? -5.009 -9.661 -20.928 1.00 43.16 96 ALA A C 1
ATOM 770 O O . ALA A 1 96 ? -4.985 -10.689 -21.602 1.00 43.16 96 ALA A O 1
ATOM 771 N N . PHE A 1 97 ? -3.937 -9.246 -20.242 1.00 45.06 97 PHE A N 1
ATOM 772 C CA . PHE A 1 97 ? -2.686 -10.006 -20.160 1.00 45.06 97 PHE A CA 1
ATOM 773 C C . PHE A 1 97 ? -2.730 -11.138 -19.125 1.00 45.06 97 PHE A C 1
ATOM 775 O O . PHE A 1 97 ? -1.759 -11.882 -19.017 1.00 45.06 97 PHE A O 1
ATOM 782 N N . GLY A 1 98 ? -3.830 -11.278 -18.370 1.00 43.78 98 GLY A N 1
ATOM 783 C CA . GLY A 1 98 ? -4.003 -12.356 -17.394 1.00 43.78 98 GLY A CA 1
ATOM 784 C C . GLY A 1 98 ? -2.984 -12.322 -16.254 1.00 43.78 98 GLY A C 1
ATOM 785 O O . GLY A 1 98 ? -2.682 -13.362 -15.689 1.00 43.78 98 GLY A O 1
ATOM 786 N N . VAL A 1 99 ? -2.410 -11.156 -15.944 1.00 46.22 99 VAL A N 1
ATOM 787 C CA . VAL A 1 99 ? -1.359 -11.016 -14.926 1.00 46.22 99 VAL A CA 1
ATOM 788 C C . VAL A 1 99 ? -1.920 -11.209 -13.516 1.00 46.22 99 VAL A C 1
ATOM 790 O O . VAL A 1 99 ? -3.044 -10.796 -13.243 1.00 46.22 99 VAL A O 1
ATOM 793 N N . VAL A 1 100 ? -1.096 -11.811 -12.643 1.00 51.78 100 VAL A N 1
ATOM 794 C CA . VAL A 1 100 ? -1.342 -12.106 -11.219 1.00 51.78 100 VAL A CA 1
ATOM 795 C C . VAL A 1 100 ? -2.277 -11.087 -10.579 1.00 51.78 100 VAL A C 1
ATOM 797 O O . VAL A 1 100 ? -1.931 -9.912 -10.412 1.00 51.78 100 VAL A O 1
ATOM 800 N N . ASP A 1 101 ? -3.443 -11.579 -10.179 1.00 56.41 101 ASP A N 1
ATOM 801 C CA . ASP A 1 101 ? -4.417 -10.828 -9.416 1.00 56.41 101 ASP A CA 1
ATOM 802 C C . ASP A 1 101 ? -4.355 -11.259 -7.946 1.00 56.41 101 ASP A C 1
ATOM 804 O O . ASP A 1 101 ? -4.918 -12.276 -7.542 1.00 56.41 101 ASP A O 1
ATOM 808 N N . ALA A 1 102 ? -3.643 -10.480 -7.128 1.00 61.44 102 ALA A N 1
ATOM 809 C CA . ALA A 1 102 ? -3.565 -10.708 -5.685 1.00 61.44 102 ALA A CA 1
ATOM 810 C C . ALA A 1 102 ? -4.887 -10.382 -4.955 1.00 61.44 102 ALA A C 1
ATOM 812 O O . ALA A 1 102 ? -4.951 -10.483 -3.729 1.00 61.44 102 ALA A O 1
ATOM 813 N N . LEU A 1 103 ? -5.959 -9.991 -5.664 1.00 69.50 103 LEU A N 1
ATOM 814 C CA . LEU A 1 103 ? -7.241 -9.636 -5.048 1.00 69.50 103 LEU A CA 1
ATOM 815 C C . LEU A 1 103 ? -7.839 -10.770 -4.200 1.00 69.50 103 LEU A C 1
ATOM 817 O O . LEU A 1 103 ? -8.469 -10.483 -3.179 1.00 69.50 103 LEU A O 1
ATOM 821 N N . ALA A 1 104 ? -7.614 -12.038 -4.563 1.00 76.25 104 ALA A N 1
ATOM 822 C CA . ALA A 1 104 ? -8.075 -13.179 -3.768 1.00 76.25 104 ALA A CA 1
ATOM 823 C C . ALA A 1 104 ? -7.410 -13.224 -2.378 1.00 76.25 104 ALA A C 1
ATOM 825 O O . ALA A 1 104 ? -8.102 -13.369 -1.366 1.00 76.25 104 ALA A O 1
ATOM 826 N N . ASP A 1 105 ? -6.091 -13.025 -2.316 1.00 82.19 105 ASP A N 1
ATOM 827 C CA . ASP A 1 105 ? -5.345 -12.981 -1.056 1.00 82.19 105 ASP A CA 1
ATOM 828 C C . ASP A 1 105 ? -5.695 -11.739 -0.239 1.00 82.19 105 ASP A C 1
ATOM 830 O O . ASP A 1 105 ? -5.898 -11.836 0.969 1.00 82.19 105 ASP A O 1
ATOM 834 N N . ILE A 1 106 ? -5.871 -10.582 -0.887 1.00 85.00 106 ILE A N 1
ATOM 835 C CA . ILE A 1 106 ? -6.316 -9.352 -0.214 1.00 85.00 106 ILE A CA 1
ATOM 836 C C . ILE A 1 106 ? -7.680 -9.570 0.446 1.00 85.00 106 ILE A C 1
ATOM 838 O O . ILE A 1 106 ? -7.866 -9.216 1.614 1.00 85.00 106 ILE A O 1
ATOM 842 N N . GLY A 1 107 ? -8.629 -10.177 -0.272 1.00 85.81 107 GLY A N 1
ATOM 843 C CA . GLY A 1 107 ? -9.948 -10.512 0.261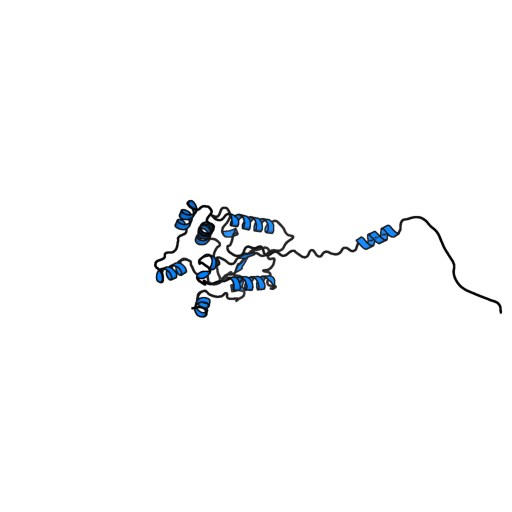 1.00 85.81 107 GLY A CA 1
ATOM 844 C C . GLY A 1 107 ? -9.866 -11.483 1.438 1.00 85.81 107 GLY A C 1
ATOM 845 O O . GLY A 1 107 ? -10.479 -11.239 2.480 1.00 85.81 107 GLY A O 1
ATOM 846 N N . LYS A 1 108 ? -9.058 -12.542 1.308 1.00 88.00 108 LYS A N 1
ATOM 847 C CA . LYS A 1 108 ? -8.830 -13.532 2.367 1.00 88.00 108 LYS A CA 1
ATOM 848 C C . LYS A 1 108 ? -8.208 -12.903 3.614 1.00 88.00 108 LYS A C 1
ATOM 850 O O . LYS A 1 108 ? -8.760 -13.049 4.700 1.00 88.00 108 LYS A O 1
ATOM 855 N N . PHE A 1 109 ? -7.105 -12.171 3.474 1.00 90.69 109 PHE A N 1
ATOM 856 C CA . PHE A 1 109 ? -6.411 -11.547 4.604 1.00 90.69 109 PHE A CA 1
ATOM 857 C C . PHE A 1 109 ? -7.284 -10.491 5.272 1.00 90.69 109 PHE A C 1
ATOM 859 O O . PHE A 1 109 ? -7.337 -10.424 6.494 1.00 90.69 109 PHE A O 1
ATOM 866 N N . THR A 1 110 ? -8.041 -9.718 4.490 1.00 89.88 110 THR A N 1
ATOM 867 C CA . THR A 1 110 ? -9.019 -8.777 5.046 1.00 89.88 110 THR A CA 1
ATOM 868 C C . THR A 1 110 ? -10.075 -9.516 5.864 1.00 89.88 110 THR A C 1
ATOM 870 O O . THR A 1 110 ? -10.363 -9.110 6.986 1.00 89.88 110 THR A O 1
ATOM 873 N N . ALA A 1 111 ? -10.632 -10.619 5.356 1.00 89.75 111 ALA A N 1
ATOM 874 C CA . ALA A 1 111 ? -11.606 -11.414 6.098 1.00 89.75 111 ALA A CA 1
ATOM 875 C C . ALA A 1 111 ? -11.012 -11.998 7.391 1.00 89.75 111 ALA A C 1
ATOM 877 O O . ALA A 1 111 ? -11.659 -11.934 8.433 1.00 89.75 111 ALA A O 1
ATOM 878 N N . GLU A 1 112 ? -9.779 -12.505 7.355 1.00 90.94 112 GLU A N 1
ATOM 879 C CA . GLU A 1 112 ? -9.087 -13.013 8.543 1.00 90.94 112 GLU A CA 1
ATOM 880 C C . GLU A 1 112 ? -8.789 -11.910 9.569 1.00 90.94 112 GLU A C 1
ATOM 882 O O . GLU A 1 112 ? -9.015 -12.119 10.757 1.00 90.94 112 GLU A O 1
ATOM 887 N N . ILE A 1 113 ? -8.381 -10.713 9.136 1.00 90.06 113 ILE A N 1
ATOM 888 C CA . ILE A 1 113 ? -8.206 -9.548 10.020 1.00 90.06 113 ILE A CA 1
ATOM 889 C C . ILE A 1 113 ? -9.540 -9.154 10.668 1.00 90.06 113 ILE A C 1
ATOM 891 O O . ILE A 1 113 ? -9.578 -8.798 11.841 1.00 90.06 113 ILE A O 1
ATOM 895 N N . VAL A 1 114 ? -10.642 -9.201 9.916 1.00 89.38 114 VAL A N 1
ATOM 896 C CA . VAL A 1 114 ? -11.973 -8.784 10.391 1.00 89.38 114 VAL A CA 1
ATOM 897 C C . VAL A 1 114 ? -12.632 -9.804 11.308 1.00 89.38 114 VAL A C 1
ATOM 899 O O . VAL A 1 114 ? -13.366 -9.427 12.221 1.00 89.38 114 VAL A O 1
ATOM 902 N N . LEU A 1 115 ? -12.431 -11.090 11.045 1.00 88.81 115 LEU A N 1
ATOM 903 C CA . LEU A 1 115 ? -13.062 -12.171 11.800 1.00 88.81 115 LEU A CA 1
ATOM 904 C C . LEU A 1 115 ? -12.159 -12.714 12.912 1.00 88.81 115 LEU A C 1
ATOM 906 O O . LEU A 1 115 ? -12.655 -13.387 13.815 1.00 88.81 115 LEU A O 1
ATOM 910 N N . GLY A 1 116 ? -10.860 -12.428 12.850 1.00 86.50 116 GLY A N 1
ATOM 911 C CA . GLY A 1 116 ? -9.875 -12.824 13.845 1.00 86.50 116 GLY A CA 1
ATOM 912 C C . GLY A 1 116 ? -9.937 -12.001 15.133 1.00 86.50 116 GLY A C 1
ATOM 913 O O . GLY A 1 116 ? -10.550 -10.935 15.213 1.00 86.50 116 GLY A O 1
ATOM 914 N N . ASP A 1 117 ? -9.262 -12.503 16.163 1.00 85.56 117 ASP A N 1
ATOM 915 C CA . ASP A 1 117 ? -9.193 -11.923 17.508 1.00 85.56 117 ASP A CA 1
ATOM 916 C C . ASP A 1 117 ? -7.776 -11.456 17.890 1.00 85.56 117 ASP A C 1
ATOM 918 O O . ASP A 1 117 ? -7.468 -11.224 19.058 1.00 85.56 117 ASP A O 1
ATOM 922 N N . ASP A 1 118 ? -6.913 -11.250 16.898 1.00 84.94 118 ASP A N 1
ATOM 923 C CA . ASP A 1 118 ? -5.488 -10.967 17.087 1.00 84.94 118 ASP A CA 1
ATOM 924 C C . ASP A 1 118 ? -5.142 -9.505 17.409 1.00 84.94 118 ASP A C 1
ATOM 926 O O . ASP A 1 118 ? -3.970 -9.133 17.469 1.00 84.94 118 ASP A O 1
ATOM 930 N N . GLY A 1 119 ? -6.163 -8.672 17.608 1.00 85.44 119 GLY A N 1
ATOM 931 C CA . GLY A 1 119 ? -6.019 -7.254 17.924 1.00 85.44 119 GLY A CA 1
ATOM 932 C C . GLY A 1 119 ? -5.765 -6.342 16.722 1.00 85.44 119 GLY A C 1
ATOM 933 O O . GLY A 1 119 ? -5.729 -5.127 16.911 1.00 85.44 119 GLY A O 1
ATOM 934 N N . SER A 1 120 ? -5.652 -6.876 15.501 1.00 88.44 120 SER A N 1
ATOM 935 C CA . SER A 1 120 ? -5.454 -6.076 14.280 1.00 88.44 120 SER A CA 1
ATOM 936 C C . SER A 1 120 ? -6.702 -5.272 13.913 1.00 88.44 120 SER A C 1
ATOM 938 O O . SER A 1 120 ? -6.611 -4.158 13.386 1.00 88.44 120 SER A O 1
ATOM 940 N N . LEU A 1 121 ? -7.890 -5.801 14.223 1.00 89.38 121 LEU A N 1
ATOM 941 C CA . LEU A 1 121 ? -9.155 -5.122 13.974 1.00 89.38 121 LEU A CA 1
ATOM 942 C C . LEU A 1 121 ? -9.432 -4.014 14.991 1.00 89.38 121 LEU A C 1
ATOM 944 O O . LEU A 1 121 ? -9.544 -4.235 16.199 1.00 89.38 121 LEU A O 1
ATOM 948 N N . GLY A 1 122 ? -9.632 -2.800 14.488 1.00 86.06 122 GLY A N 1
ATOM 949 C CA . GLY A 1 122 ? -9.839 -1.629 15.320 1.00 86.06 122 GLY A CA 1
ATOM 950 C C . GLY A 1 122 ? -8.600 -1.224 16.118 1.00 86.06 122 GLY A C 1
ATOM 951 O O . GLY A 1 122 ? -8.758 -0.650 17.199 1.00 86.06 122 GLY A O 1
ATOM 952 N N . ALA A 1 123 ? -7.404 -1.533 15.602 1.00 86.12 123 ALA A N 1
ATOM 953 C CA . ALA A 1 123 ? -6.118 -1.105 16.153 1.00 86.12 123 ALA A CA 1
ATOM 954 C C . ALA A 1 123 ? -5.904 0.417 16.050 1.00 86.12 123 ALA A C 1
ATOM 956 O O . ALA A 1 123 ? -4.995 0.955 16.677 1.00 86.12 123 ALA A O 1
ATOM 957 N N . ASN A 1 124 ? -6.748 1.115 15.279 1.00 91.31 124 ASN A N 1
ATOM 958 C CA . ASN A 1 124 ? -6.597 2.525 14.921 1.00 91.31 124 ASN A CA 1
ATOM 959 C C . ASN A 1 124 ? -5.248 2.795 14.244 1.00 91.31 124 ASN A C 1
ATOM 961 O O . ASN A 1 124 ? -4.611 3.825 14.473 1.00 91.31 124 ASN A O 1
ATOM 965 N N . TRP A 1 125 ? -4.810 1.831 13.434 1.00 88.06 125 TRP A N 1
ATOM 966 C CA . TRP A 1 125 ? -3.545 1.864 12.720 1.00 88.06 125 TRP A CA 1
ATOM 967 C C . TRP A 1 125 ? -3.641 1.078 11.403 1.00 88.06 125 TRP A C 1
ATOM 969 O O . TRP A 1 125 ? -4.482 0.175 11.298 1.00 88.06 125 TRP A O 1
ATOM 979 N N . PRO A 1 126 ? -2.817 1.404 10.390 1.00 90.81 126 PRO A N 1
ATOM 980 C CA . PRO A 1 126 ? -2.663 0.561 9.213 1.00 90.81 126 PRO A CA 1
ATOM 981 C C . PRO A 1 126 ? -2.060 -0.807 9.547 1.00 90.81 126 PRO A C 1
ATOM 983 O O . PRO A 1 126 ? -1.123 -0.921 10.336 1.00 90.81 126 PRO A O 1
ATOM 986 N N . VAL A 1 127 ? -2.591 -1.838 8.904 1.00 92.50 127 VAL A N 1
ATOM 987 C CA . VAL A 1 127 ? -2.082 -3.207 8.895 1.00 92.50 127 VAL A CA 1
ATOM 988 C C . VAL A 1 127 ? -1.532 -3.471 7.502 1.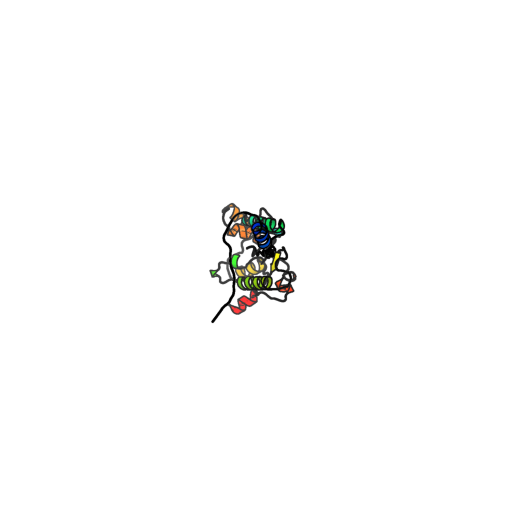00 92.50 127 VAL A C 1
ATOM 990 O O . VAL A 1 127 ? -2.231 -3.273 6.511 1.00 92.50 127 VAL A O 1
ATOM 993 N N . PHE A 1 128 ? -0.277 -3.899 7.433 1.00 91.75 128 PHE A N 1
ATOM 994 C CA . PHE A 1 128 ? 0.427 -4.149 6.180 1.00 91.75 128 PHE A CA 1
ATOM 995 C C . PHE A 1 128 ? 0.377 -5.635 5.845 1.00 91.75 128 PHE A C 1
ATOM 997 O O . PHE A 1 128 ? 0.752 -6.468 6.672 1.00 91.75 128 PHE A O 1
ATOM 1004 N N . ILE A 1 129 ? -0.071 -5.962 4.638 1.00 89.81 129 ILE A N 1
ATOM 1005 C CA . ILE A 1 129 ? -0.038 -7.316 4.078 1.00 89.81 129 ILE A CA 1
ATOM 1006 C C . ILE A 1 129 ? 0.870 -7.338 2.852 1.00 89.81 129 ILE A C 1
ATOM 1008 O O . ILE A 1 129 ? 1.037 -6.321 2.191 1.00 89.81 129 ILE A O 1
ATOM 1012 N N . GLY A 1 130 ? 1.477 -8.471 2.532 1.00 82.62 130 GLY A N 1
ATOM 1013 C CA . GLY A 1 130 ? 2.341 -8.574 1.360 1.00 82.62 130 GLY A CA 1
ATOM 1014 C C . GLY A 1 130 ? 2.421 -9.993 0.831 1.00 82.62 130 GLY A C 1
ATOM 1015 O O . GLY A 1 130 ? 2.421 -10.949 1.603 1.00 82.62 130 GLY A O 1
ATOM 1016 N N . GLY A 1 131 ? 2.473 -10.121 -0.492 1.00 77.50 131 GLY A N 1
ATOM 1017 C CA . GLY A 1 131 ? 2.852 -11.363 -1.160 1.00 77.50 131 GLY A CA 1
ATOM 1018 C C . GLY A 1 131 ? 4.289 -11.296 -1.652 1.00 77.50 131 GLY A C 1
ATOM 1019 O O . GLY A 1 131 ? 5.145 -10.723 -0.983 1.00 77.50 131 GLY A O 1
ATOM 1020 N N . ASP A 1 132 ? 4.555 -11.841 -2.835 1.00 71.19 132 ASP A N 1
ATOM 1021 C CA . ASP A 1 132 ? 5.854 -11.644 -3.475 1.00 71.19 132 ASP A CA 1
ATOM 1022 C C . ASP A 1 132 ? 6.070 -10.173 -3.832 1.00 71.19 132 ASP A C 1
ATOM 1024 O O . ASP A 1 132 ? 5.340 -9.587 -4.634 1.00 71.19 132 ASP A O 1
ATOM 1028 N N . THR A 1 133 ? 7.145 -9.594 -3.304 1.00 61.81 133 THR A N 1
ATOM 1029 C CA . THR A 1 133 ? 7.657 -8.312 -3.786 1.00 61.81 133 THR A CA 1
ATOM 1030 C C . THR A 1 133 ? 8.625 -8.586 -4.929 1.00 61.81 133 THR A C 1
ATOM 1032 O O . THR A 1 133 ? 9.824 -8.775 -4.721 1.00 61.81 133 THR A O 1
ATOM 1035 N N . LEU A 1 134 ? 8.120 -8.603 -6.162 1.00 63.47 134 LEU A N 1
ATOM 1036 C CA . LEU A 1 134 ? 8.993 -8.544 -7.331 1.00 63.47 134 LEU A CA 1
ATOM 1037 C C . LEU A 1 134 ? 9.464 -7.105 -7.533 1.00 63.47 134 LEU A C 1
ATOM 1039 O O . LEU A 1 134 ? 8.660 -6.175 -7.595 1.00 63.47 134 LEU A O 1
ATOM 1043 N N . SER A 1 135 ? 10.777 -6.907 -7.667 1.00 62.66 135 SER A N 1
ATOM 1044 C CA . SER A 1 135 ? 11.283 -5.598 -8.070 1.00 62.66 135 SER A CA 1
ATOM 1045 C C . SER A 1 135 ? 10.825 -5.292 -9.497 1.00 62.66 135 SER A C 1
ATOM 1047 O O . SER A 1 135 ? 10.843 -6.159 -10.375 1.00 62.66 135 SER A O 1
ATOM 1049 N N . TYR A 1 136 ? 10.462 -4.036 -9.753 1.00 63.22 136 TYR A N 1
ATOM 1050 C CA . TYR A 1 136 ? 10.130 -3.567 -11.101 1.00 63.22 136 TYR A CA 1
ATOM 1051 C C . TYR A 1 136 ? 11.235 -3.873 -12.111 1.00 63.22 136 TYR A C 1
ATOM 1053 O O . TYR A 1 136 ? 10.938 -4.236 -13.243 1.00 63.22 136 TYR A O 1
ATOM 1061 N N . ALA A 1 137 ? 12.498 -3.794 -11.683 1.00 63.53 137 ALA A N 1
ATOM 1062 C CA . ALA A 1 137 ? 13.646 -4.166 -12.499 1.00 63.53 137 ALA A CA 1
ATOM 1063 C C . ALA A 1 137 ? 13.577 -5.633 -12.938 1.00 63.53 137 ALA A C 1
ATOM 1065 O O . ALA A 1 137 ? 13.780 -5.931 -14.108 1.00 63.53 137 ALA A O 1
ATOM 1066 N N . ARG A 1 138 ? 13.215 -6.551 -12.034 1.00 66.81 138 ARG A N 1
ATOM 1067 C CA . ARG A 1 138 ? 13.133 -7.974 -12.365 1.00 66.81 138 ARG A CA 1
ATOM 1068 C C . ARG A 1 138 ? 11.998 -8.284 -13.334 1.00 66.81 138 ARG A C 1
ATOM 1070 O O . ARG A 1 138 ? 12.160 -9.108 -14.228 1.00 66.81 138 ARG A O 1
ATOM 1077 N N . VAL A 1 139 ? 10.855 -7.628 -13.159 1.00 70.62 139 VAL A N 1
ATOM 1078 C CA . VAL A 1 139 ? 9.722 -7.762 -14.081 1.00 70.62 139 VAL A CA 1
ATOM 1079 C C . VAL A 1 139 ? 10.076 -7.175 -15.450 1.00 70.62 139 VAL A C 1
ATOM 1081 O O . VAL A 1 139 ? 9.842 -7.823 -16.467 1.00 70.62 139 VAL A O 1
ATOM 1084 N N . ALA A 1 140 ? 10.697 -5.993 -15.478 1.00 69.38 140 ALA A N 1
ATOM 1085 C CA . ALA A 1 140 ? 11.171 -5.346 -16.698 1.00 69.38 140 ALA A CA 1
ATOM 1086 C C . ALA A 1 140 ? 12.173 -6.225 -17.457 1.00 69.38 140 ALA A C 1
ATOM 1088 O O . ALA A 1 140 ? 11.955 -6.487 -18.633 1.00 69.38 140 ALA A O 1
ATOM 1089 N N . GLU A 1 141 ? 13.189 -6.768 -16.776 1.00 70.44 141 GLU A N 1
ATOM 1090 C CA . GLU A 1 141 ? 14.168 -7.696 -17.362 1.00 70.44 141 GLU A CA 1
ATOM 1091 C C . GLU A 1 141 ? 13.494 -8.888 -18.053 1.00 70.44 141 GLU A C 1
ATOM 1093 O O . GLU A 1 141 ? 13.902 -9.304 -19.137 1.00 70.44 141 GLU A O 1
ATOM 1098 N N . LEU A 1 142 ? 12.465 -9.464 -17.426 1.00 68.94 142 LEU A N 1
ATOM 1099 C CA . LEU A 1 142 ? 11.743 -10.607 -17.982 1.00 68.94 142 LEU A CA 1
ATOM 1100 C C . LEU A 1 142 ? 10.941 -10.214 -19.228 1.00 68.94 142 LEU A C 1
ATOM 1102 O O . LEU A 1 142 ? 10.977 -10.934 -20.226 1.00 68.94 142 LEU A O 1
ATOM 1106 N N . VAL A 1 143 ? 10.255 -9.070 -19.190 1.00 67.62 143 VAL A N 1
ATOM 1107 C CA . VAL A 1 143 ? 9.471 -8.556 -20.323 1.00 67.62 143 VAL A CA 1
ATOM 1108 C C . VAL A 1 143 ? 10.378 -8.151 -21.487 1.00 67.62 143 VAL A C 1
ATOM 1110 O O . VAL A 1 143 ? 10.097 -8.514 -22.627 1.00 67.62 143 VAL A O 1
ATOM 1113 N N . GLU A 1 144 ? 11.484 -7.463 -21.220 1.00 74.12 144 GLU A N 1
ATOM 1114 C CA . GLU A 1 144 ? 12.479 -7.036 -22.216 1.00 74.12 144 GLU A CA 1
ATOM 1115 C C . GLU A 1 144 ? 13.226 -8.220 -22.838 1.00 74.12 144 GLU A C 1
ATOM 1117 O O . GLU A 1 144 ? 13.642 -8.179 -23.991 1.00 74.12 144 GLU A O 1
ATOM 1122 N N . LYS A 1 145 ? 13.377 -9.323 -22.101 1.00 76.38 145 LYS A N 1
ATOM 1123 C CA . LYS A 1 145 ? 13.966 -10.548 -22.650 1.00 76.38 145 LYS A CA 1
ATOM 1124 C C . LYS A 1 145 ? 13.054 -11.231 -23.672 1.00 76.38 145 LYS A C 1
ATOM 1126 O O . LYS A 1 145 ? 13.547 -11.916 -24.566 1.00 76.38 145 LYS A O 1
ATOM 1131 N N . ILE A 1 146 ? 11.738 -11.107 -23.505 1.00 72.75 146 ILE A N 1
ATOM 1132 C CA . ILE A 1 146 ? 10.734 -11.793 -24.333 1.00 72.75 146 ILE A CA 1
ATOM 1133 C C . ILE A 1 146 ? 10.174 -10.857 -25.419 1.00 72.75 146 ILE A C 1
ATOM 1135 O O . ILE A 1 146 ? 9.631 -11.323 -26.420 1.00 72.75 146 ILE A O 1
ATOM 1139 N N . THR A 1 147 ? 10.311 -9.541 -25.253 1.00 72.25 147 THR A N 1
ATOM 1140 C CA . THR A 1 147 ? 9.718 -8.523 -26.128 1.00 72.25 147 THR A CA 1
ATOM 1141 C C . THR A 1 147 ? 10.712 -7.409 -26.448 1.00 72.25 147 THR A C 1
ATOM 1143 O O . THR A 1 147 ? 11.597 -7.117 -25.660 1.00 72.25 147 THR A O 1
ATOM 1146 N N . GLU A 1 148 ? 10.520 -6.697 -27.559 1.00 72.38 148 GLU A N 1
ATOM 1147 C CA . GLU A 1 148 ? 11.319 -5.502 -27.894 1.00 72.38 148 GLU A CA 1
ATOM 1148 C C . GLU A 1 148 ? 10.868 -4.232 -27.134 1.00 72.38 148 GLU A C 1
ATOM 1150 O O . GLU A 1 148 ? 11.176 -3.111 -27.542 1.00 72.38 148 GLU A O 1
ATOM 1155 N N . ARG A 1 149 ? 10.074 -4.371 -26.063 1.00 69.56 149 ARG A N 1
ATOM 1156 C CA . ARG A 1 149 ? 9.518 -3.242 -25.302 1.00 69.56 149 ARG A CA 1
ATOM 1157 C C . ARG A 1 149 ? 10.323 -3.011 -24.033 1.00 69.56 149 ARG A C 1
ATOM 1159 O O . ARG A 1 149 ? 10.511 -3.946 -23.266 1.00 69.56 149 ARG A O 1
ATOM 1166 N N . SER A 1 150 ? 10.700 -1.759 -23.788 1.00 69.06 150 SER A N 1
ATOM 1167 C CA . SER A 1 150 ? 11.405 -1.343 -22.571 1.00 69.06 150 SER A CA 1
ATOM 1168 C C . SER A 1 150 ? 10.468 -0.782 -21.506 1.00 69.06 150 SER A C 1
ATOM 1170 O O . SER A 1 150 ? 9.416 -0.211 -21.821 1.00 69.06 150 SER A O 1
ATOM 1172 N N . ALA A 1 151 ? 10.864 -0.916 -20.240 1.00 71.75 151 ALA A N 1
ATOM 1173 C CA . ALA A 1 151 ? 10.137 -0.317 -19.127 1.00 71.75 151 ALA A CA 1
ATOM 1174 C C . ALA A 1 151 ? 10.213 1.220 -19.151 1.00 71.75 151 ALA A C 1
ATOM 1176 O O . ALA A 1 151 ? 11.247 1.807 -19.462 1.00 71.75 151 ALA A O 1
ATOM 1177 N N . VAL A 1 152 ? 9.110 1.878 -18.782 1.00 75.94 152 VAL A N 1
ATOM 1178 C CA . VAL A 1 152 ? 9.072 3.335 -18.595 1.00 75.94 152 VAL A CA 1
ATOM 1179 C C . VAL A 1 152 ? 9.651 3.674 -17.225 1.00 75.94 152 VAL A C 1
ATOM 1181 O O . VAL A 1 152 ? 9.206 3.148 -16.205 1.00 75.94 152 VAL A O 1
ATOM 1184 N N . THR A 1 153 ? 10.622 4.581 -17.192 1.00 81.81 153 THR A N 1
ATOM 1185 C CA . THR A 1 153 ? 11.241 5.064 -15.953 1.00 81.81 153 THR A CA 1
ATOM 1186 C C . THR A 1 153 ? 10.418 6.180 -15.298 1.00 81.81 153 THR A C 1
ATOM 1188 O O . THR A 1 153 ? 9.621 6.859 -15.948 1.00 81.81 153 THR A O 1
ATOM 1191 N N . VAL A 1 154 ? 10.634 6.433 -14.001 1.00 82.69 154 VAL A N 1
ATOM 1192 C CA . VAL A 1 154 ? 9.958 7.534 -13.282 1.00 82.69 154 VAL A CA 1
ATOM 1193 C C . VAL A 1 154 ? 10.199 8.905 -13.934 1.00 82.69 154 VAL A C 1
ATOM 1195 O O . VAL A 1 154 ? 9.223 9.631 -14.125 1.00 82.69 154 VAL A O 1
ATOM 1198 N N . PRO A 1 155 ? 11.434 9.289 -14.329 1.00 85.88 155 PRO A N 1
ATOM 1199 C CA . PRO A 1 155 ? 11.652 10.556 -15.028 1.00 85.88 155 PRO A CA 1
ATOM 1200 C C . PRO A 1 155 ? 10.865 10.665 -16.339 1.00 85.88 155 PRO A C 1
ATOM 1202 O O . PRO A 1 155 ? 10.308 11.720 -16.632 1.00 85.88 155 PRO A O 1
ATOM 1205 N N . GLU A 1 156 ? 10.765 9.578 -17.106 1.00 84.19 156 GLU A N 1
ATOM 1206 C CA . GLU A 1 156 ? 9.974 9.555 -18.341 1.00 84.19 156 GLU A CA 1
ATOM 1207 C C . GLU A 1 156 ? 8.474 9.658 -18.063 1.00 84.19 156 GLU A C 1
ATOM 1209 O O . GLU A 1 156 ? 7.777 10.385 -18.770 1.00 84.19 156 GLU A O 1
ATOM 1214 N N . ALA A 1 157 ? 7.974 8.980 -17.025 1.00 84.69 157 ALA A N 1
ATOM 1215 C CA . ALA A 1 157 ? 6.585 9.098 -16.591 1.00 84.69 157 ALA A CA 1
ATOM 1216 C C . ALA A 1 157 ? 6.250 10.545 -16.191 1.00 84.69 157 ALA A C 1
ATOM 1218 O O . ALA A 1 157 ? 5.230 11.078 -16.624 1.00 84.69 157 ALA A O 1
ATOM 1219 N N . LEU A 1 158 ? 7.137 11.217 -15.450 1.00 87.06 158 LEU A N 1
ATOM 1220 C CA . LEU A 1 158 ? 6.987 12.632 -15.092 1.00 87.06 158 LEU A CA 1
ATOM 1221 C C . LEU A 1 158 ? 7.006 13.548 -16.323 1.00 87.06 158 LEU A C 1
ATOM 1223 O O . LEU A 1 158 ? 6.219 14.489 -16.404 1.00 87.06 158 LEU A O 1
ATOM 1227 N N . GLU A 1 159 ? 7.872 13.280 -17.300 1.00 90.50 159 GLU A N 1
ATOM 1228 C CA . GLU A 1 159 ? 7.946 14.078 -18.528 1.00 90.50 159 GLU A CA 1
ATOM 1229 C C . GLU A 1 159 ? 6.699 13.909 -19.408 1.00 90.50 159 GLU A C 1
ATOM 1231 O O . GLU A 1 159 ? 6.232 14.867 -20.027 1.00 90.50 159 GLU A O 1
ATOM 1236 N N . ARG A 1 160 ? 6.123 12.703 -19.438 1.00 88.56 160 ARG A N 1
ATOM 1237 C CA . ARG A 1 160 ? 4.835 12.437 -20.094 1.00 88.56 160 ARG A CA 1
ATOM 1238 C C . ARG A 1 160 ? 3.683 13.101 -19.348 1.00 88.56 160 ARG A C 1
ATOM 1240 O O . ARG A 1 160 ? 2.845 13.734 -19.985 1.00 88.56 160 ARG A O 1
ATOM 1247 N N . LEU A 1 161 ? 3.691 13.058 -18.016 1.00 88.88 161 LEU A N 1
ATOM 1248 C CA . LEU A 1 161 ? 2.678 13.708 -17.186 1.00 88.88 161 LEU A CA 1
ATOM 1249 C C . LEU A 1 161 ? 2.632 15.227 -17.410 1.00 88.88 161 LEU A C 1
ATOM 1251 O O . LEU A 1 161 ? 1.549 15.795 -17.458 1.00 88.88 161 LEU A O 1
ATOM 1255 N N . LYS A 1 162 ? 3.773 15.892 -17.649 1.00 91.06 162 LYS A N 1
ATOM 1256 C CA . LYS A 1 162 ? 3.798 17.326 -18.012 1.00 91.06 162 LYS A CA 1
ATOM 1257 C C . LYS A 1 162 ? 3.003 17.650 -19.284 1.00 91.06 162 LYS A C 1
ATOM 1259 O O . LYS A 1 162 ? 2.572 18.788 -19.448 1.00 91.06 162 LYS A O 1
ATOM 1264 N N . LYS A 1 163 ? 2.851 16.684 -20.196 1.00 92.12 163 LYS A N 1
ATOM 1265 C CA . LYS A 1 163 ? 2.114 16.835 -21.463 1.00 92.12 163 LYS A CA 1
ATOM 1266 C C . LYS A 1 163 ? 0.647 16.433 -21.322 1.00 92.12 163 LYS A C 1
ATOM 1268 O O . LYS A 1 163 ? -0.202 16.987 -22.009 1.00 92.12 163 LYS A O 1
ATOM 1273 N N . GLU A 1 164 ? 0.361 15.493 -20.427 1.00 90.12 164 GLU A N 1
ATOM 1274 C CA . GLU A 1 164 ? -0.966 14.928 -20.184 1.00 90.12 164 GLU A CA 1
ATOM 1275 C C . GLU A 1 164 ? -1.298 14.995 -18.688 1.00 90.12 164 GLU A C 1
ATOM 1277 O O . GLU A 1 164 ? -1.329 13.976 -17.998 1.00 90.12 164 GLU A O 1
ATOM 1282 N N . LEU A 1 165 ? -1.526 16.209 -18.178 1.00 87.38 165 LEU A N 1
ATOM 1283 C CA . LEU A 1 165 ? -1.652 16.466 -16.736 1.00 87.38 165 LEU A CA 1
ATOM 1284 C C . LEU A 1 165 ? -2.792 15.693 -16.060 1.00 87.38 165 LEU A C 1
ATOM 1286 O O . LEU A 1 165 ? -2.693 15.404 -14.873 1.00 87.38 165 LEU A O 1
ATOM 1290 N N . ASP A 1 166 ? -3.837 15.324 -16.801 1.00 86.88 166 ASP A N 1
ATOM 1291 C CA . ASP A 1 166 ? -5.000 14.597 -16.277 1.00 86.88 166 ASP A CA 1
ATOM 1292 C C . ASP A 1 166 ? -4.887 13.072 -16.438 1.00 86.88 166 ASP A C 1
ATOM 1294 O O . ASP A 1 166 ? -5.799 12.330 -16.068 1.00 86.88 166 ASP A O 1
ATOM 1298 N N . ASN A 1 167 ? -3.771 12.570 -16.978 1.00 86.00 167 ASN A N 1
ATOM 1299 C CA . ASN A 1 167 ? -3.585 11.140 -17.178 1.00 86.00 167 ASN A CA 1
ATOM 1300 C C . ASN A 1 167 ? -3.311 10.437 -15.841 1.00 86.00 167 ASN A C 1
ATOM 1302 O O . ASN A 1 167 ? -2.193 10.431 -15.319 1.00 86.00 167 ASN A O 1
ATOM 1306 N N . VAL A 1 168 ? -4.357 9.803 -15.312 1.00 83.25 168 VAL A N 1
ATOM 1307 C CA . VAL A 1 168 ? -4.347 9.064 -14.043 1.00 83.25 168 VAL A CA 1
ATOM 1308 C C . VAL A 1 168 ? -3.246 8.001 -14.005 1.00 83.25 168 VAL A C 1
ATOM 1310 O O . VAL A 1 168 ? -2.609 7.814 -12.969 1.00 83.25 168 VAL A O 1
ATOM 1313 N N . LEU A 1 169 ? -2.959 7.344 -15.134 1.00 81.69 169 LEU A N 1
ATOM 1314 C CA . LEU A 1 169 ? -1.939 6.301 -15.195 1.00 81.69 169 LEU A CA 1
ATOM 1315 C C . LEU A 1 169 ? -0.529 6.878 -15.014 1.00 81.69 169 LEU A C 1
ATOM 1317 O O . LEU A 1 169 ? 0.265 6.326 -14.252 1.00 81.69 169 LEU A O 1
ATOM 1321 N N . TRP A 1 170 ? -0.220 8.020 -15.642 1.00 84.94 170 TRP A N 1
ATOM 1322 C CA . TRP A 1 170 ? 1.081 8.675 -15.453 1.00 84.94 170 TRP A CA 1
ATOM 1323 C C . TRP A 1 170 ? 1.255 9.228 -14.039 1.00 84.94 170 TRP A C 1
ATOM 1325 O O . TRP A 1 170 ? 2.344 9.097 -13.476 1.00 84.94 170 TRP A O 1
ATOM 1335 N N . LYS A 1 171 ? 0.191 9.774 -13.432 1.00 86.56 171 LYS A N 1
ATOM 1336 C CA . LYS A 1 171 ? 0.200 10.176 -12.013 1.00 86.56 171 LYS A CA 1
ATOM 1337 C C . LYS A 1 171 ? 0.528 8.989 -11.114 1.00 86.56 171 LYS A C 1
ATOM 1339 O O . LYS A 1 171 ? 1.397 9.082 -10.250 1.00 86.56 171 LYS A O 1
ATOM 1344 N N . PHE A 1 172 ? -0.133 7.860 -11.358 1.00 82.44 172 PHE A N 1
ATOM 1345 C CA . PHE A 1 172 ? 0.078 6.636 -10.602 1.00 82.44 172 PHE A CA 1
ATOM 1346 C C . PHE A 1 172 ? 1.507 6.102 -10.759 1.00 82.44 172 PHE A C 1
ATOM 1348 O O . PHE A 1 172 ? 2.175 5.875 -9.756 1.00 82.44 172 PHE A O 1
ATOM 1355 N N . TYR A 1 173 ? 2.035 5.980 -11.980 1.00 82.12 173 TYR A N 1
ATOM 1356 C CA . TYR A 1 173 ? 3.415 5.523 -12.188 1.00 82.12 173 TYR A CA 1
ATOM 1357 C C . TYR A 1 173 ? 4.466 6.464 -11.595 1.00 82.12 173 TYR A C 1
ATOM 1359 O O . TYR A 1 173 ? 5.472 5.987 -11.071 1.00 82.12 173 TYR A O 1
ATOM 1367 N N . ALA A 1 174 ? 4.234 7.778 -11.621 1.00 84.31 174 ALA A N 1
ATOM 1368 C CA . ALA A 1 174 ? 5.138 8.745 -11.006 1.00 84.31 174 ALA A CA 1
ATOM 1369 C C . ALA A 1 174 ? 5.267 8.545 -9.486 1.00 84.31 174 ALA A C 1
ATOM 1371 O O . ALA A 1 174 ? 6.370 8.654 -8.950 1.00 84.31 174 ALA A O 1
ATOM 1372 N N . VAL A 1 175 ? 4.167 8.224 -8.794 1.00 83.56 175 VAL A N 1
ATOM 1373 C CA . VAL A 1 175 ? 4.191 7.949 -7.348 1.00 83.56 175 VAL A CA 1
ATOM 1374 C C . VAL A 1 175 ? 4.701 6.537 -7.066 1.00 83.56 175 VAL A C 1
ATOM 1376 O O . VAL A 1 175 ? 5.618 6.352 -6.268 1.00 83.56 175 VAL A O 1
ATOM 1379 N N . SER A 1 176 ? 4.147 5.541 -7.750 1.00 77.44 176 SER A N 1
ATOM 1380 C CA . SER A 1 176 ? 4.422 4.131 -7.483 1.00 77.44 176 SER A CA 1
ATOM 1381 C C . SER A 1 176 ? 5.845 3.721 -7.858 1.00 77.44 176 SER A C 1
ATOM 1383 O O . SER A 1 176 ? 6.489 2.961 -7.136 1.00 77.44 176 SER A O 1
ATOM 1385 N N . GLY A 1 177 ? 6.376 4.264 -8.956 1.00 76.75 177 GLY A N 1
ATOM 1386 C CA . GLY A 1 177 ? 7.747 4.006 -9.387 1.00 76.75 177 GLY A CA 1
ATOM 1387 C C . GLY A 1 177 ? 8.804 4.674 -8.502 1.00 76.75 177 GLY A C 1
ATOM 1388 O O . GLY A 1 177 ? 9.960 4.259 -8.528 1.00 76.75 177 GLY A O 1
ATOM 1389 N N . ALA A 1 178 ? 8.437 5.668 -7.681 1.00 78.12 178 ALA A N 1
ATOM 1390 C CA . ALA A 1 178 ? 9.369 6.315 -6.754 1.00 78.12 178 ALA A CA 1
ATOM 1391 C C . ALA A 1 178 ? 9.827 5.387 -5.610 1.00 78.12 178 ALA A C 1
ATOM 1393 O O . ALA A 1 178 ? 10.729 5.746 -4.854 1.00 78.12 178 ALA A O 1
ATOM 1394 N N . GLY A 1 179 ? 9.205 4.210 -5.449 1.00 74.88 179 GLY A N 1
ATOM 1395 C CA . GLY A 1 179 ? 9.616 3.189 -4.478 1.00 74.88 179 GLY A CA 1
ATOM 1396 C C . GLY A 1 179 ? 9.251 3.503 -3.023 1.00 74.88 179 GLY A C 1
ATOM 1397 O O . GLY A 1 179 ? 9.449 2.673 -2.140 1.00 74.88 179 GLY A O 1
ATOM 1398 N N . LYS A 1 180 ? 8.668 4.674 -2.755 1.00 83.75 180 LYS A N 1
ATOM 1399 C CA . LYS A 1 180 ? 8.298 5.133 -1.414 1.00 83.75 180 LYS A CA 1
ATOM 1400 C C . LYS A 1 180 ? 6.857 4.740 -1.076 1.00 83.75 180 LYS A C 1
ATOM 1402 O O . LYS A 1 180 ? 5.939 5.104 -1.798 1.00 83.75 180 LYS A O 1
ATOM 1407 N N . GLY A 1 181 ? 6.660 4.023 0.034 1.00 83.62 181 GLY A N 1
ATOM 1408 C CA . GLY A 1 181 ? 5.331 3.627 0.529 1.00 83.62 181 GLY A CA 1
ATOM 1409 C C . GLY A 1 181 ? 4.613 2.575 -0.326 1.00 83.62 181 GLY A C 1
ATOM 1410 O O . GLY A 1 181 ? 3.429 2.333 -0.139 1.00 83.62 181 GLY A O 1
ATOM 1411 N N . VAL A 1 182 ? 5.308 1.949 -1.273 1.00 81.56 182 VAL A N 1
ATOM 1412 C CA . VAL A 1 182 ? 4.731 0.988 -2.235 1.00 81.56 182 VAL A CA 1
ATOM 1413 C C . VAL A 1 182 ? 5.144 -0.457 -1.960 1.00 81.56 182 VAL A C 1
ATOM 1415 O O . VAL A 1 182 ? 4.525 -1.383 -2.480 1.00 81.56 182 VAL A O 1
ATOM 1418 N N . ALA A 1 183 ? 6.182 -0.627 -1.144 1.00 80.31 183 ALA A N 1
ATOM 1419 C CA . ALA A 1 183 ? 6.722 -1.892 -0.682 1.00 80.31 183 ALA A CA 1
ATOM 1420 C C . ALA A 1 183 ? 7.272 -1.712 0.741 1.00 80.31 183 ALA A C 1
ATOM 1422 O O . ALA A 1 183 ? 7.613 -0.598 1.151 1.00 80.31 183 ALA A O 1
ATOM 1423 N N . TRP A 1 184 ? 7.356 -2.812 1.478 1.00 86.69 184 TRP A N 1
ATOM 1424 C CA . TRP A 1 184 ? 7.844 -2.895 2.854 1.00 86.69 184 TRP A CA 1
ATOM 1425 C C . TRP A 1 184 ? 8.504 -4.253 3.080 1.00 86.69 184 TRP A C 1
ATOM 1427 O O . TRP A 1 184 ? 8.418 -5.140 2.227 1.00 86.69 184 TRP A O 1
ATOM 1437 N N . ASP A 1 185 ? 9.169 -4.404 4.225 1.00 86.81 185 ASP A N 1
ATOM 1438 C CA . ASP A 1 185 ? 9.738 -5.682 4.630 1.00 86.81 185 ASP A CA 1
ATOM 1439 C C . ASP A 1 185 ? 8.626 -6.732 4.781 1.00 86.81 185 ASP A C 1
ATOM 1441 O O . ASP A 1 185 ? 7.669 -6.557 5.542 1.00 86.81 185 ASP A O 1
ATOM 1445 N N . LEU A 1 186 ? 8.742 -7.824 4.022 1.00 83.69 186 LEU A N 1
ATOM 1446 C CA . LEU A 1 186 ? 7.760 -8.900 4.031 1.00 83.69 186 LEU A CA 1
ATOM 1447 C C . LEU A 1 186 ? 7.735 -9.630 5.371 1.00 83.69 186 LEU A C 1
ATOM 1449 O O . LEU A 1 186 ? 6.663 -10.091 5.758 1.00 83.69 186 LEU A O 1
ATOM 1453 N N . GLU A 1 187 ? 8.847 -9.693 6.108 1.00 87.00 187 GLU A N 1
ATOM 1454 C CA . GLU A 1 187 ? 8.897 -10.317 7.438 1.00 87.00 187 GLU A CA 1
ATOM 1455 C C . GLU A 1 187 ? 8.061 -9.539 8.468 1.00 87.00 187 GLU A C 1
ATOM 1457 O O . GLU A 1 187 ? 7.542 -10.104 9.437 1.00 87.00 187 GLU A O 1
ATOM 1462 N N . GLU A 1 188 ? 7.859 -8.240 8.238 1.00 89.44 188 GLU A N 1
ATOM 1463 C CA . GLU A 1 188 ? 7.068 -7.379 9.113 1.00 89.44 188 GLU A CA 1
ATOM 1464 C C . GLU A 1 188 ? 5.565 -7.396 8.812 1.00 89.44 188 GLU A C 1
ATOM 1466 O O . GLU A 1 188 ? 4.770 -6.892 9.614 1.00 89.44 188 GLU A O 1
ATOM 1471 N N . THR A 1 189 ? 5.154 -7.994 7.692 1.00 90.62 189 THR A N 1
ATOM 1472 C CA . THR A 1 189 ? 3.740 -8.041 7.302 1.00 90.62 189 THR A CA 1
ATOM 1473 C C . THR A 1 189 ? 2.910 -8.916 8.228 1.00 90.62 189 THR A C 1
ATOM 1475 O O . THR A 1 189 ? 3.376 -9.900 8.809 1.00 90.62 189 THR A O 1
ATOM 1478 N N . TRP A 1 190 ? 1.633 -8.561 8.350 1.00 93.44 190 TRP A N 1
ATOM 1479 C CA . TRP A 1 190 ? 0.669 -9.300 9.153 1.00 93.44 190 TRP A CA 1
ATOM 1480 C C . TRP A 1 190 ? 0.582 -10.767 8.721 1.00 93.44 190 TRP A C 1
ATOM 1482 O O . TRP A 1 190 ? 0.669 -11.654 9.569 1.00 93.44 190 TRP A O 1
ATOM 1492 N N . ASN A 1 191 ? 0.485 -11.035 7.417 1.00 90.44 191 ASN A N 1
ATOM 1493 C CA . ASN A 1 191 ? 0.332 -12.396 6.910 1.00 90.44 191 ASN A CA 1
ATOM 1494 C C . ASN A 1 191 ? 1.606 -13.232 7.133 1.00 90.44 191 ASN A C 1
ATOM 1496 O O . ASN A 1 191 ? 1.497 -14.358 7.619 1.00 90.44 191 ASN A O 1
ATOM 1500 N N . SER A 1 192 ? 2.808 -12.671 6.938 1.00 88.69 192 SER A N 1
ATOM 1501 C CA . SER A 1 192 ? 4.062 -13.371 7.262 1.00 88.69 192 SER A CA 1
ATOM 1502 C C . SER A 1 192 ? 4.184 -13.698 8.748 1.00 88.69 192 SER A C 1
ATOM 1504 O O . SER A 1 192 ? 4.494 -14.834 9.105 1.00 88.69 192 SER A O 1
ATOM 1506 N N . ARG A 1 193 ? 3.858 -12.750 9.638 1.00 90.94 193 ARG A N 1
ATOM 1507 C CA . ARG A 1 193 ? 3.859 -12.982 11.097 1.00 90.94 193 ARG A CA 1
ATOM 1508 C C . ARG A 1 193 ? 2.851 -14.046 11.533 1.00 90.94 193 ARG A C 1
ATOM 1510 O O . ARG A 1 193 ? 3.024 -14.662 12.583 1.00 90.94 193 ARG A O 1
ATOM 1517 N N . LYS A 1 194 ? 1.803 -14.268 10.739 1.00 88.88 194 LYS A N 1
ATOM 1518 C CA . LYS A 1 194 ? 0.800 -15.321 10.942 1.00 88.88 194 LYS A CA 1
ATOM 1519 C C . LYS A 1 194 ? 1.169 -16.659 10.303 1.00 88.88 194 LYS A C 1
ATOM 1521 O O . LYS A 1 194 ? 0.440 -17.626 10.502 1.00 88.88 194 LYS A O 1
ATOM 1526 N N . GLY A 1 195 ? 2.269 -16.730 9.553 1.00 87.50 195 GLY A N 1
ATOM 1527 C CA . GLY A 1 195 ? 2.614 -17.904 8.751 1.00 87.50 195 GLY A CA 1
ATOM 1528 C C . GLY A 1 195 ? 1.632 -18.148 7.600 1.00 87.50 195 GLY A C 1
ATOM 1529 O O . GLY A 1 195 ? 1.517 -19.271 7.116 1.00 87.50 195 GLY A O 1
ATOM 1530 N N . VAL A 1 196 ? 0.892 -17.114 7.185 1.00 85.56 196 VAL A N 1
ATOM 1531 C CA . VAL A 1 196 ? -0.031 -17.168 6.053 1.00 85.56 196 VAL A CA 1
ATOM 1532 C C . VAL A 1 196 ? 0.695 -16.636 4.825 1.00 85.56 196 VAL A C 1
ATOM 1534 O O . VAL A 1 196 ? 1.001 -15.448 4.705 1.00 85.56 196 VAL A O 1
ATOM 1537 N N . HIS A 1 197 ? 0.969 -17.543 3.899 1.00 82.75 197 HIS A N 1
ATOM 1538 C CA . HIS A 1 197 ? 1.616 -17.212 2.640 1.00 82.75 197 HIS A CA 1
ATOM 1539 C C . HIS A 1 197 ? 0.578 -16.748 1.617 1.00 82.75 197 HIS A C 1
ATOM 1541 O O . HIS A 1 197 ? -0.484 -17.361 1.484 1.00 82.75 197 HIS A O 1
ATOM 1547 N N . ALA A 1 198 ? 0.895 -15.663 0.914 1.00 81.69 198 ALA A N 1
ATOM 1548 C CA . ALA A 1 198 ? 0.171 -15.260 -0.285 1.00 81.69 198 ALA A CA 1
ATOM 1549 C C . ALA A 1 198 ? 0.630 -16.097 -1.486 1.00 81.69 198 ALA A C 1
ATOM 1551 O O . ALA A 1 198 ? 1.691 -16.732 -1.446 1.00 81.69 198 ALA A O 1
ATOM 1552 N N . LEU A 1 199 ? -0.144 -16.063 -2.565 1.00 77.12 199 LEU A N 1
ATOM 1553 C CA . LEU A 1 199 ? 0.244 -16.637 -3.840 1.00 77.12 199 LEU A CA 1
ATOM 1554 C C . LEU A 1 199 ? 1.475 -15.906 -4.389 1.00 77.12 199 LEU A C 1
ATOM 1556 O O . LEU A 1 199 ? 1.485 -14.686 -4.564 1.00 77.12 199 LEU A O 1
ATOM 1560 N N . THR A 1 200 ? 2.525 -16.674 -4.660 1.00 77.56 200 THR A N 1
ATOM 1561 C CA . THR A 1 200 ? 3.758 -16.172 -5.265 1.00 77.56 200 THR A CA 1
ATOM 1562 C C . THR A 1 200 ? 3.567 -15.984 -6.766 1.00 77.56 200 THR A C 1
ATOM 1564 O O . THR A 1 200 ? 2.771 -16.684 -7.397 1.00 77.56 200 THR A O 1
ATOM 1567 N N . ALA A 1 201 ? 4.324 -15.069 -7.372 1.00 72.06 201 ALA A N 1
ATOM 1568 C CA . ALA A 1 201 ? 4.260 -14.863 -8.818 1.00 72.06 201 ALA A CA 1
ATOM 1569 C C . ALA A 1 201 ? 4.693 -16.129 -9.579 1.00 72.06 201 ALA A C 1
ATOM 1571 O O . ALA A 1 201 ? 4.098 -16.488 -10.594 1.00 72.06 201 ALA A O 1
ATOM 1572 N N . GLU A 1 202 ? 5.695 -16.842 -9.055 1.00 71.75 202 GLU A N 1
ATOM 1573 C CA . GLU A 1 202 ? 6.115 -18.144 -9.581 1.00 71.75 202 GLU A CA 1
ATOM 1574 C C . GLU A 1 202 ? 5.044 -19.226 -9.375 1.00 71.75 202 GLU A C 1
ATOM 1576 O O . GLU A 1 202 ? 4.797 -20.021 -10.281 1.00 71.75 202 GLU A O 1
ATOM 1581 N N . GLY A 1 203 ? 4.404 -19.261 -8.202 1.00 73.06 203 GLY A N 1
ATOM 1582 C CA . GLY A 1 203 ? 3.338 -20.212 -7.888 1.00 73.06 203 GLY A CA 1
ATOM 1583 C C . GLY A 1 203 ? 2.164 -20.064 -8.846 1.00 73.06 203 GLY A C 1
ATOM 1584 O O . GLY A 1 203 ? 1.770 -21.036 -9.483 1.00 73.06 203 GLY A O 1
ATOM 1585 N N . TRP A 1 204 ? 1.697 -18.829 -9.043 1.00 72.88 204 TRP A N 1
ATOM 1586 C CA . TRP A 1 204 ? 0.669 -18.529 -10.034 1.00 72.88 204 TRP A CA 1
ATOM 1587 C C . TRP A 1 204 ? 1.095 -18.955 -11.445 1.00 72.88 204 TRP A C 1
ATOM 1589 O O . TRP A 1 204 ? 0.317 -19.598 -12.149 1.00 72.88 204 TRP A O 1
ATOM 1599 N N . ALA A 1 205 ? 2.332 -18.646 -11.853 1.00 67.88 205 ALA A N 1
ATOM 1600 C CA . ALA A 1 205 ? 2.828 -18.983 -13.187 1.00 67.88 205 ALA A CA 1
ATOM 1601 C C . ALA A 1 205 ? 2.812 -20.496 -13.444 1.00 67.88 205 ALA A C 1
ATOM 1603 O O . ALA A 1 205 ? 2.398 -20.918 -14.514 1.00 67.88 205 ALA A O 1
ATOM 1604 N N . ARG A 1 206 ? 3.196 -21.322 -12.465 1.00 68.19 206 ARG A N 1
ATOM 1605 C CA . ARG A 1 206 ? 3.148 -22.791 -12.594 1.00 68.19 206 ARG A CA 1
ATOM 1606 C C . ARG A 1 206 ? 1.730 -23.349 -12.721 1.00 68.19 206 ARG A C 1
ATOM 1608 O O . ARG A 1 206 ? 1.559 -24.438 -13.255 1.00 68.19 206 ARG A O 1
ATOM 1615 N N . GLU A 1 207 ? 0.740 -22.651 -12.175 1.00 70.31 207 GLU A N 1
ATOM 1616 C CA . GLU A 1 207 ? -0.663 -23.074 -12.218 1.00 70.31 207 GLU A CA 1
ATOM 1617 C C . GLU A 1 207 ? -1.376 -22.634 -13.506 1.00 70.31 207 GLU A C 1
ATOM 1619 O O . GLU A 1 207 ? -2.395 -23.225 -13.862 1.00 70.31 207 GLU A O 1
ATOM 1624 N N . ASN A 1 208 ? -0.859 -21.611 -14.198 1.00 60.44 208 ASN A N 1
ATOM 1625 C CA . ASN A 1 208 ? -1.572 -20.919 -15.278 1.00 60.44 208 ASN A CA 1
ATOM 1626 C C . ASN A 1 208 ? -0.808 -20.838 -16.619 1.00 60.44 208 ASN A C 1
ATOM 1628 O O . ASN A 1 208 ? -1.404 -20.397 -17.604 1.00 60.44 208 ASN A O 1
ATOM 1632 N N . LEU A 1 209 ? 0.466 -21.253 -16.680 1.00 60.12 209 LEU A N 1
ATOM 1633 C CA . LEU A 1 209 ? 1.297 -21.327 -17.897 1.00 60.12 209 LEU A CA 1
ATOM 1634 C C . LEU A 1 209 ? 1.759 -22.764 -18.169 1.00 60.12 209 LEU A C 1
ATOM 1636 O O . LEU A 1 209 ? 1.761 -23.146 -19.362 1.00 60.12 209 LEU A O 1
#

pLDDT: mean 72.54, std 20.41, range [25.16, 94.25]

Organism: Ajellomyces capsulatus (strain H88) (NCBI:txid544711)

Foldseek 3Di:
DDDDDDDDDDDDDDDDDDDVVVVVVVVVVPPPPPVLPQAFDADPQEEFDLVFLDPPALANVSVVVVVVLVVLVVDDRHQYEYEYEFHQCCLVDPVVVVADGLVVVSVVVVVCLVVDDPCRGSVSYYAYAYADDDDPVNVQVVCVVVDVDGDQALVNLVVVCVVVVPPNSSSCCNSNRVVTRRDDPNCRHPCNVVVHHGQHSVNVVVVPD

Sequence (209 aa):
MAPSPAGERDEVEGCSAPERAREREKRRRGRRNCVIRRSLSIPWQFGVDYDTIGRSSAHELFDEQLDVRQLLRAQAQTKWTVVSTGMITSFLFDSAFGVVDALADIGKFTAEIVLGDDGSLGANWPVFIGGDTLSYARVAELVEKITERSAVTVPEALERLKKELDNVLWKFYAVSGAGKGVAWDLEETWNSRKGVHALTAEGWARENL

InterPro domains:
  IPR036291 NAD(P)-binding domain superfamily [SSF51735] (51-165)
  IPR051609 NmrA-type/Isoflavone reductase-like domain-containing protein [PTHR47706] (42-208)

Radius of gyration: 31.41 Å; chains: 1; bounding box: 102×40×82 Å